Protein AF-A0A3D0WZ69-F1 (afdb_monomer)

pLDDT: mean 79.42, std 19.86, range [33.81, 97.75]

Sequence (292 aa):
HKLPATIRSRCQRFDFHRIAPQDIAGRLTYVAQQEQASLDPQAALLIARLSDGAMRDALSLLDQCLGRSKTVTEQVVTEAAGLVGREPLFALSGAIAAGNSARALELIDQLYRESKDMARLCEELSSHFRGMMLIKLMKDAREMLAVPEAEYARLKKQALSVPLSAVLHGMETLQGALEQMARGADRRTVFELAVLRLCSPKLDSSPAALLRRVEALEQGAPARPQQAAPRKAPAQPPSPAPEQREAPRREAEKAEEPEKAVSPAPPGNAEDKFTRLQKSAQKLAEWPEILQ

Solvent-accessible surface area (backbone atoms only — not comparable to full-atom values): 17716 Å² total; per-residue (Å²): 135,84,81,55,70,77,56,64,76,76,48,90,84,80,87,85,72,7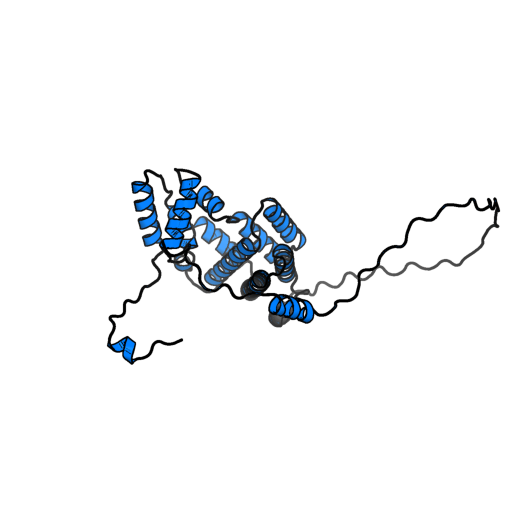3,48,53,42,67,60,43,18,52,50,50,45,53,51,31,51,76,72,76,29,48,60,38,73,66,23,30,41,49,42,19,57,75,26,72,34,39,65,67,54,29,50,55,51,48,52,54,24,51,76,74,34,58,64,33,37,54,64,46,45,33,62,59,71,56,52,84,59,67,67,59,47,55,52,41,54,48,23,35,74,69,41,34,46,66,61,33,49,52,53,49,53,52,42,48,74,70,68,44,50,48,60,58,48,42,52,53,45,33,50,52,33,51,51,28,49,41,53,74,75,37,97,75,39,60,86,82,64,69,59,59,68,73,55,46,52,52,48,48,57,52,34,72,76,48,59,69,71,56,36,54,50,48,33,54,45,37,52,54,34,48,54,44,37,75,72,70,45,62,43,60,63,43,46,55,52,42,51,41,32,63,20,33,57,85,76,32,85,47,72,68,36,51,52,51,55,50,53,44,53,74,71,62,55,78,78,74,78,73,88,74,75,85,77,83,78,85,88,80,87,89,87,81,88,82,82,88,79,92,81,79,92,76,82,90,78,92,77,81,89,77,80,85,82,81,77,84,78,79,95,74,65,75,66,62,59,55,56,52,54,60,72,71,55,78,83,83,83,78,74,84,84,78,79,124

Structure (mmCIF, N/CA/C/O backbone):
data_AF-A0A3D0WZ69-F1
#
_entry.id   AF-A0A3D0WZ69-F1
#
loop_
_atom_site.group_PDB
_atom_site.id
_atom_site.type_symbol
_atom_site.label_atom_id
_atom_site.label_alt_id
_atom_site.label_comp_id
_atom_site.label_asym_id
_atom_site.label_entity_id
_atom_site.label_seq_id
_atom_site.pdbx_PDB_ins_code
_atom_site.Cartn_x
_atom_site.Cartn_y
_atom_site.Cartn_z
_atom_site.occupancy
_atom_site.B_iso_or_equiv
_atom_site.auth_seq_id
_atom_site.auth_comp_id
_atom_site.auth_asym_id
_atom_site.auth_atom_id
_atom_site.pdbx_PDB_model_num
ATOM 1 N N . HIS A 1 1 ? 17.421 9.107 21.064 1.00 47.56 1 HIS A N 1
ATOM 2 C CA . HIS A 1 1 ? 18.237 9.264 22.290 1.00 47.56 1 HIS A CA 1
ATOM 3 C C . HIS A 1 1 ? 17.844 8.156 23.272 1.00 47.56 1 HIS A C 1
ATOM 5 O O . HIS A 1 1 ? 16.652 7.981 23.487 1.00 47.56 1 HIS A O 1
ATOM 11 N N . LYS A 1 2 ? 18.777 7.343 23.794 1.00 76.88 2 LYS A N 1
ATOM 12 C CA . LYS A 1 2 ? 18.450 6.260 24.752 1.00 76.88 2 LYS A CA 1
ATOM 13 C C . LYS A 1 2 ? 18.219 6.848 26.151 1.00 76.88 2 LYS A C 1
ATOM 15 O O . LYS A 1 2 ? 18.970 7.724 26.569 1.00 76.88 2 LYS A O 1
ATOM 20 N N . LEU A 1 3 ? 17.199 6.363 26.863 1.00 82.38 3 LEU A N 1
ATOM 21 C CA . LEU A 1 3 ? 16.911 6.783 28.240 1.00 82.38 3 LEU A CA 1
ATOM 22 C C . LEU A 1 3 ? 18.010 6.300 29.215 1.00 82.38 3 LEU A C 1
ATOM 24 O O . LEU A 1 3 ? 18.369 5.118 29.164 1.00 82.38 3 LEU A O 1
ATOM 28 N N . PRO A 1 4 ? 18.510 7.161 30.126 1.00 88.62 4 PRO A N 1
ATOM 29 C CA . PRO A 1 4 ? 19.492 6.789 31.144 1.00 88.62 4 PRO A CA 1
ATOM 30 C C . PRO A 1 4 ? 19.010 5.654 32.055 1.00 88.62 4 PRO A C 1
ATOM 32 O O . PRO A 1 4 ? 17.841 5.598 32.447 1.00 88.62 4 PRO A O 1
ATOM 35 N N . ALA A 1 5 ? 19.931 4.775 32.455 1.00 86.12 5 ALA A N 1
ATOM 36 C CA . ALA A 1 5 ? 19.636 3.648 33.345 1.00 86.12 5 ALA A CA 1
ATOM 37 C C . ALA A 1 5 ? 19.065 4.087 34.708 1.00 86.12 5 ALA A C 1
ATOM 39 O O . ALA A 1 5 ? 18.259 3.372 35.295 1.00 86.12 5 ALA A O 1
ATOM 40 N N . THR A 1 6 ? 19.425 5.286 35.171 1.00 91.75 6 THR A N 1
ATOM 41 C CA . THR A 1 6 ? 18.952 5.884 36.429 1.00 91.75 6 THR A CA 1
ATOM 42 C C . THR A 1 6 ? 17.468 6.244 36.420 1.00 91.75 6 THR A C 1
ATOM 44 O O . THR A 1 6 ? 16.832 6.211 37.469 1.00 91.75 6 THR A O 1
ATOM 47 N N . ILE A 1 7 ? 16.901 6.557 35.251 1.00 86.62 7 ILE A N 1
ATOM 48 C CA . ILE A 1 7 ? 15.457 6.778 35.087 1.00 86.62 7 ILE A CA 1
ATOM 49 C C . ILE A 1 7 ? 14.751 5.426 34.956 1.00 86.62 7 ILE A C 1
ATOM 51 O O . ILE A 1 7 ? 13.727 5.185 35.589 1.00 86.62 7 ILE A O 1
ATOM 55 N N . ARG A 1 8 ? 15.346 4.493 34.200 1.00 82.00 8 ARG A N 1
ATOM 56 C CA . ARG A 1 8 ? 14.794 3.142 34.008 1.00 82.00 8 ARG A CA 1
ATOM 57 C C . ARG A 1 8 ? 14.656 2.345 35.309 1.00 82.00 8 ARG A C 1
ATOM 59 O O . ARG A 1 8 ? 13.786 1.488 35.367 1.00 82.00 8 ARG A O 1
ATOM 66 N N . SER A 1 9 ? 15.487 2.602 36.321 1.00 90.75 9 SER A N 1
ATOM 67 C CA . SER A 1 9 ? 15.415 1.910 37.617 1.00 90.75 9 SER A CA 1
ATOM 68 C C . SER A 1 9 ? 14.407 2.511 38.600 1.00 90.75 9 SER A C 1
ATOM 70 O O . SER A 1 9 ? 14.075 1.862 39.586 1.00 90.75 9 SER A O 1
ATOM 72 N N . ARG A 1 10 ? 13.929 3.738 38.355 1.00 93.38 10 ARG A N 1
ATOM 73 C CA . ARG A 1 10 ? 13.023 4.471 39.258 1.00 93.38 10 ARG A CA 1
ATOM 74 C C . ARG A 1 10 ? 11.596 4.599 38.728 1.00 93.38 10 ARG A C 1
ATOM 76 O O . ARG A 1 10 ? 10.729 5.079 39.450 1.00 93.38 10 ARG A O 1
ATOM 83 N N . CYS A 1 11 ? 11.349 4.183 37.489 1.00 91.88 11 CYS A N 1
ATOM 84 C CA . CYS A 1 11 ? 10.039 4.255 36.852 1.00 91.88 11 CYS A CA 1
ATOM 85 C C . CYS A 1 11 ? 9.497 2.859 36.550 1.00 91.88 11 CYS A C 1
ATOM 87 O O . CYS A 1 11 ? 10.233 1.980 36.097 1.00 91.88 11 CYS A O 1
ATOM 89 N N . GLN A 1 12 ? 8.186 2.682 36.721 1.00 89.31 12 GLN A N 1
ATOM 90 C CA . GLN A 1 12 ? 7.501 1.503 36.210 1.00 89.31 12 GLN A CA 1
ATOM 91 C C . GLN A 1 12 ? 7.361 1.622 34.694 1.00 89.31 12 GLN A C 1
ATOM 93 O O . GLN A 1 12 ? 6.796 2.582 34.171 1.00 89.31 12 GLN A O 1
ATOM 98 N N . ARG A 1 13 ? 7.932 0.652 33.985 1.00 86.50 13 ARG A N 1
ATOM 99 C CA . ARG A 1 13 ? 7.906 0.605 32.529 1.00 86.50 13 ARG A CA 1
ATOM 100 C C . ARG A 1 13 ? 6.648 -0.119 32.067 1.00 86.50 13 ARG A C 1
ATOM 102 O O . ARG A 1 13 ? 6.425 -1.262 32.451 1.00 86.50 13 ARG A O 1
ATOM 109 N N . PHE A 1 14 ? 5.894 0.534 31.194 1.00 89.19 14 PHE A N 1
ATOM 110 C CA . PHE A 1 14 ? 4.818 -0.086 30.433 1.00 89.19 14 PHE A CA 1
ATOM 111 C C . PHE A 1 14 ? 5.247 -0.159 28.971 1.00 89.19 14 PHE A C 1
ATOM 113 O O . PHE A 1 14 ? 5.551 0.864 28.358 1.00 89.19 14 PHE A O 1
ATOM 120 N N . ASP A 1 15 ? 5.315 -1.377 28.439 1.00 87.62 15 ASP A N 1
ATOM 121 C CA . ASP A 1 15 ? 5.622 -1.628 27.035 1.00 87.62 15 ASP A CA 1
ATOM 122 C C . ASP A 1 15 ? 4.317 -1.861 26.275 1.00 87.62 15 ASP A C 1
ATOM 124 O O . ASP A 1 15 ? 3.650 -2.886 26.436 1.00 87.62 15 ASP A O 1
ATOM 128 N N . PHE A 1 16 ? 3.943 -0.885 25.453 1.00 87.50 16 PHE A N 1
ATOM 129 C CA . PHE A 1 16 ? 2.789 -0.997 24.572 1.00 87.50 16 PHE A CA 1
ATOM 130 C C . PHE A 1 16 ? 3.206 -1.671 23.267 1.00 87.50 16 PHE A C 1
ATOM 132 O O . PHE A 1 16 ? 4.179 -1.273 22.626 1.00 87.50 16 PHE A O 1
ATOM 139 N N . HIS A 1 17 ? 2.451 -2.694 22.881 1.00 89.31 17 HIS A N 1
ATOM 140 C CA . HIS A 1 17 ? 2.618 -3.401 21.617 1.00 89.31 17 HIS A CA 1
ATOM 141 C C . HIS A 1 17 ? 1.552 -2.930 20.626 1.00 89.31 17 HIS A C 1
ATOM 143 O O . HIS A 1 17 ? 0.533 -2.360 21.021 1.00 89.31 17 HIS A O 1
ATOM 149 N N . ARG A 1 18 ? 1.780 -3.176 19.331 1.00 90.31 18 ARG A N 1
ATOM 150 C CA . ARG A 1 18 ? 0.755 -2.937 18.309 1.00 90.31 18 ARG A CA 1
ATOM 151 C C . ARG A 1 18 ? -0.474 -3.793 18.611 1.00 90.31 18 ARG A C 1
ATOM 153 O O . ARG A 1 18 ? -0.340 -4.975 18.925 1.00 90.31 18 ARG A O 1
ATOM 160 N N . ILE A 1 19 ? -1.651 -3.188 18.506 1.00 93.06 19 ILE A N 1
ATOM 161 C CA . ILE A 1 19 ? -2.926 -3.878 18.710 1.00 93.06 19 ILE A CA 1
ATOM 162 C C . ILE A 1 19 ? -3.196 -4.756 17.484 1.00 93.06 19 ILE A C 1
ATOM 164 O O . ILE A 1 19 ? -2.994 -4.310 16.351 1.00 93.06 19 ILE A O 1
ATOM 168 N N . ALA A 1 20 ? -3.639 -5.997 17.690 1.00 91.06 20 ALA A N 1
ATOM 169 C CA . ALA A 1 20 ? -3.940 -6.883 16.574 1.00 91.06 20 ALA A CA 1
ATOM 170 C C . ALA A 1 20 ? -5.126 -6.331 15.754 1.00 91.06 20 ALA A C 1
ATOM 172 O O . ALA A 1 20 ? -6.075 -5.795 16.333 1.00 91.06 20 ALA A O 1
ATOM 173 N N . PRO A 1 21 ? -5.141 -6.490 14.416 1.00 90.50 21 PRO A N 1
ATOM 174 C CA . PRO A 1 21 ? -6.219 -5.955 13.583 1.00 90.50 21 PRO A CA 1
ATOM 175 C C . PRO A 1 21 ? -7.621 -6.432 13.986 1.00 90.50 21 PRO A C 1
ATOM 177 O O . PRO A 1 21 ? -8.581 -5.676 13.869 1.00 90.50 21 PRO A O 1
ATOM 180 N N . GLN A 1 22 ? -7.746 -7.666 14.486 1.00 91.38 22 GLN A N 1
ATOM 181 C CA . GLN A 1 22 ? -9.026 -8.210 14.953 1.00 91.38 22 GLN A CA 1
ATOM 182 C C . GLN A 1 22 ? -9.538 -7.487 16.207 1.00 91.38 22 GLN A C 1
ATOM 184 O O . GLN A 1 22 ? -10.722 -7.163 16.278 1.00 91.38 22 GLN A O 1
ATOM 189 N N . ASP A 1 23 ? -8.649 -7.159 17.147 1.00 94.94 23 ASP A N 1
ATOM 190 C CA . ASP A 1 23 ? -9.006 -6.421 18.363 1.00 94.94 23 ASP A CA 1
ATOM 191 C C . ASP A 1 23 ? -9.434 -4.987 18.030 1.00 94.94 23 ASP A C 1
ATOM 193 O O . ASP A 1 23 ? -10.408 -4.474 18.586 1.00 94.94 23 ASP A O 1
ATOM 197 N N . ILE A 1 24 ? -8.746 -4.348 17.074 1.00 96.50 24 ILE A N 1
ATOM 198 C CA . ILE A 1 24 ? -9.146 -3.030 16.568 1.00 96.50 24 ILE A CA 1
ATOM 199 C C . ILE A 1 24 ? -10.524 -3.117 15.918 1.00 96.50 24 ILE A C 1
ATOM 201 O O . ILE A 1 24 ? -11.408 -2.352 16.289 1.00 96.50 24 ILE A O 1
ATOM 205 N N . ALA A 1 25 ? -10.741 -4.065 15.004 1.00 95.94 25 ALA A N 1
ATOM 206 C CA . ALA A 1 25 ? -12.028 -4.236 14.333 1.00 95.94 25 ALA A CA 1
ATOM 207 C C . ALA A 1 25 ? -13.176 -4.476 15.332 1.00 95.94 25 ALA A C 1
ATOM 209 O O . ALA A 1 25 ? -14.244 -3.871 15.204 1.00 95.94 25 ALA A O 1
ATOM 210 N N . GLY A 1 26 ? -12.947 -5.289 16.369 1.00 96.69 26 GLY A N 1
ATOM 211 C CA . GLY A 1 26 ? -13.906 -5.495 17.455 1.00 96.69 26 GLY A CA 1
ATOM 212 C C . GLY A 1 26 ? -14.210 -4.204 18.219 1.00 96.69 26 GLY A C 1
ATOM 213 O O . GLY A 1 26 ? -15.376 -3.876 18.451 1.00 96.69 26 GLY A O 1
ATOM 214 N N . ARG A 1 27 ? -13.179 -3.416 18.546 1.00 97.75 27 ARG A N 1
ATOM 215 C CA . ARG A 1 27 ? -13.352 -2.125 19.224 1.00 97.75 27 ARG A CA 1
ATOM 216 C C . ARG A 1 27 ? -14.101 -1.107 18.365 1.00 97.75 27 ARG A C 1
ATOM 218 O O . ARG A 1 27 ? -14.973 -0.423 18.891 1.00 97.75 27 ARG A O 1
ATOM 225 N N . LEU A 1 28 ? -13.794 -1.023 17.073 1.00 97.75 28 LEU A N 1
ATOM 226 C CA . LEU A 1 28 ? -14.489 -0.147 16.127 1.00 97.75 28 LEU A CA 1
ATOM 227 C C . LEU A 1 28 ? -15.963 -0.527 15.995 1.00 97.75 28 LEU A C 1
ATOM 229 O O . LEU A 1 28 ? -16.821 0.347 16.012 1.00 97.75 28 LEU A O 1
ATOM 233 N N . THR A 1 29 ? -16.259 -1.827 15.931 1.00 97.06 29 THR A N 1
ATOM 234 C CA . THR A 1 29 ? -17.639 -2.331 15.874 1.00 97.06 29 THR A CA 1
ATOM 235 C C . THR A 1 29 ? -18.416 -1.938 17.129 1.00 97.06 29 THR A C 1
ATOM 237 O O . THR A 1 29 ? -19.540 -1.453 17.027 1.00 97.06 29 THR A O 1
ATOM 240 N N . TYR A 1 30 ? -17.802 -2.078 18.309 1.00 97.56 30 TYR A N 1
ATOM 241 C CA . TYR A 1 30 ? -18.396 -1.624 19.566 1.00 97.56 30 TYR A CA 1
ATOM 242 C C . TYR A 1 30 ? -18.683 -0.115 19.553 1.00 97.56 30 TYR A C 1
ATOM 244 O O . TYR A 1 30 ? -19.788 0.295 19.894 1.00 97.56 30 TYR A O 1
ATOM 252 N N . VAL A 1 31 ? -17.717 0.713 19.139 1.00 96.88 31 VAL A N 1
ATOM 253 C CA . VAL A 1 31 ? -17.892 2.176 19.085 1.00 96.88 31 VAL A CA 1
ATOM 254 C C . VAL A 1 31 ? -18.983 2.565 18.086 1.00 96.88 31 VAL A C 1
ATOM 256 O O . VAL A 1 31 ? -19.870 3.332 18.440 1.00 96.88 31 VAL A O 1
ATOM 259 N N . ALA A 1 32 ? -18.994 1.976 16.888 1.00 96.44 32 ALA A N 1
ATOM 260 C CA . ALA A 1 32 ? -20.033 2.226 15.891 1.00 96.44 32 ALA A CA 1
ATOM 261 C C . ALA A 1 32 ? -21.441 1.912 16.429 1.00 96.44 32 ALA A C 1
ATOM 263 O O . ALA A 1 32 ? -22.370 2.682 16.201 1.00 96.44 32 ALA A O 1
ATOM 264 N N . GLN A 1 33 ? -21.595 0.831 17.204 1.00 95.69 33 GLN A N 1
ATOM 265 C CA . GLN A 1 33 ? -22.866 0.504 17.859 1.00 95.69 33 GLN A CA 1
ATOM 266 C C . GLN A 1 33 ? -23.287 1.558 18.894 1.00 95.69 33 GLN A C 1
ATOM 268 O O . GLN A 1 33 ? -24.468 1.899 18.949 1.00 95.69 33 GLN A O 1
ATOM 273 N N . GLN A 1 34 ? -22.351 2.087 19.692 1.00 96.94 34 GLN A N 1
ATOM 274 C CA . GLN A 1 34 ? -22.646 3.163 20.653 1.00 96.94 34 GLN A CA 1
ATOM 275 C C . GLN A 1 34 ? -23.095 4.452 19.946 1.00 96.94 34 GLN A C 1
ATOM 277 O O . GLN A 1 34 ? -24.003 5.126 20.422 1.00 96.94 34 GLN A O 1
ATOM 282 N N . GLU A 1 35 ? -22.535 4.730 18.769 1.00 94.69 35 GLU A N 1
ATOM 283 C CA . GLU A 1 35 ? -22.893 5.873 17.915 1.00 94.69 35 GLU A CA 1
ATOM 284 C C . GLU A 1 35 ? -24.129 5.621 17.026 1.00 94.69 35 GLU A C 1
ATOM 286 O O . GLU A 1 35 ? -24.457 6.424 16.149 1.00 94.69 35 GLU A O 1
ATOM 291 N N . GLN A 1 36 ? -24.841 4.505 17.234 1.00 94.75 36 GLN A N 1
ATOM 292 C CA . GLN A 1 36 ? -26.020 4.112 16.449 1.00 94.75 36 GLN A CA 1
ATOM 293 C C . GLN A 1 36 ? -25.740 4.027 14.936 1.00 94.75 36 GLN A C 1
ATOM 295 O O . GLN A 1 36 ? -26.577 4.392 14.102 1.00 94.75 36 GLN A O 1
ATOM 300 N N . ALA A 1 37 ? -24.552 3.543 14.581 1.00 95.25 37 ALA A N 1
ATOM 301 C CA . ALA A 1 37 ? -24.106 3.316 13.217 1.00 95.25 37 ALA A CA 1
ATOM 302 C C . ALA A 1 37 ? -23.884 1.822 12.940 1.00 95.25 37 ALA A C 1
ATOM 304 O O . ALA A 1 37 ? -23.614 1.018 13.834 1.00 95.25 37 ALA A O 1
ATOM 305 N N . SER A 1 38 ? -23.991 1.443 11.669 1.00 95.38 38 SER A N 1
ATOM 306 C CA . SER A 1 38 ? -23.682 0.096 11.193 1.00 95.38 38 SER A CA 1
ATOM 307 C C . SER A 1 38 ? -22.288 0.090 10.572 1.00 95.38 38 SER A C 1
ATOM 309 O O . SER A 1 38 ? -21.998 0.914 9.707 1.00 95.38 38 SER A O 1
ATOM 311 N N . LEU A 1 39 ? -21.434 -0.837 11.004 1.00 97.44 39 LEU A N 1
ATOM 312 C CA . LEU A 1 39 ? -20.096 -1.042 10.456 1.00 97.44 39 LEU A CA 1
ATOM 313 C C . LEU A 1 39 ? -19.987 -2.474 9.931 1.00 97.44 39 LEU A C 1
ATOM 315 O O . LEU A 1 39 ? -20.147 -3.429 10.692 1.00 97.44 39 LEU A O 1
ATOM 319 N N . ASP A 1 40 ? -19.717 -2.613 8.635 1.00 95.38 40 ASP A N 1
ATOM 320 C CA . ASP A 1 40 ? -19.489 -3.915 8.014 1.00 95.38 40 ASP A CA 1
ATOM 321 C C . ASP A 1 40 ? -18.210 -4.572 8.589 1.00 95.38 40 ASP A C 1
ATOM 323 O O . ASP A 1 40 ? -17.191 -3.889 8.741 1.00 95.38 40 ASP A O 1
ATOM 327 N N . PRO A 1 41 ? -18.204 -5.887 8.892 1.00 92.00 41 PRO A N 1
ATOM 328 C CA . PRO A 1 41 ? -17.021 -6.573 9.417 1.00 92.00 41 PRO A CA 1
ATOM 329 C C . PRO A 1 41 ? -15.762 -6.436 8.546 1.00 92.00 41 PRO A C 1
ATOM 331 O O . PRO A 1 41 ? -14.656 -6.296 9.074 1.00 92.00 41 PRO A O 1
ATOM 334 N N . GLN A 1 42 ? -15.898 -6.457 7.217 1.00 89.69 42 GLN A N 1
ATOM 335 C CA . GLN A 1 42 ? -14.774 -6.252 6.301 1.00 89.69 42 GLN A CA 1
ATOM 336 C C . GLN A 1 42 ? -14.313 -4.793 6.296 1.00 89.69 42 GLN A C 1
ATOM 338 O O . GLN A 1 42 ? -13.109 -4.539 6.236 1.00 89.69 42 GLN A O 1
ATOM 343 N N . ALA A 1 43 ? -15.235 -3.838 6.446 1.00 93.19 43 ALA A N 1
ATOM 344 C CA . ALA A 1 43 ? -14.896 -2.425 6.604 1.00 93.19 43 ALA A CA 1
ATOM 345 C C . ALA A 1 43 ? -14.127 -2.170 7.911 1.00 93.19 43 ALA A C 1
ATOM 347 O O . ALA A 1 43 ? -13.110 -1.478 7.902 1.00 93.19 43 ALA A O 1
ATOM 348 N N . ALA A 1 44 ? -14.545 -2.791 9.019 1.00 95.06 44 ALA A N 1
ATOM 349 C CA . ALA A 1 44 ? -13.844 -2.716 10.301 1.00 95.06 44 ALA A CA 1
ATOM 350 C C . ALA A 1 44 ? -12.410 -3.258 10.200 1.00 95.06 44 ALA A C 1
ATOM 352 O O . ALA A 1 44 ? -11.465 -2.631 10.683 1.00 95.06 44 ALA A O 1
ATOM 353 N N . LEU A 1 45 ? -12.236 -4.404 9.533 1.00 91.56 45 LEU A N 1
ATOM 354 C CA . LEU A 1 45 ? -10.917 -4.984 9.278 1.00 91.56 45 LEU A CA 1
ATOM 355 C C . LEU A 1 45 ? -10.067 -4.111 8.352 1.00 91.56 45 LEU A C 1
ATOM 357 O O . LEU A 1 45 ? -8.856 -4.019 8.554 1.00 91.56 45 LEU A O 1
ATOM 361 N N . LEU A 1 46 ? -10.674 -3.466 7.355 1.00 90.25 46 LEU A N 1
ATOM 362 C CA . LEU A 1 46 ? -9.974 -2.539 6.473 1.00 90.25 46 LEU A CA 1
ATOM 363 C C . LEU A 1 46 ? -9.442 -1.334 7.258 1.00 90.25 46 LEU A C 1
ATOM 365 O O . LEU A 1 46 ? -8.245 -1.066 7.183 1.00 90.25 46 LEU A O 1
ATOM 369 N N . ILE A 1 47 ? -10.277 -0.677 8.072 1.00 94.19 47 ILE A N 1
ATOM 370 C CA . ILE A 1 47 ? -9.842 0.423 8.953 1.00 94.19 47 ILE A CA 1
ATOM 371 C C . ILE A 1 47 ? -8.699 -0.054 9.857 1.00 94.19 47 ILE A C 1
ATOM 373 O O . ILE A 1 47 ? -7.642 0.567 9.896 1.00 94.19 47 ILE A O 1
ATOM 377 N N . ALA A 1 48 ? -8.866 -1.201 10.521 1.00 93.00 48 ALA A N 1
ATOM 378 C CA . ALA A 1 48 ? -7.859 -1.749 11.423 1.00 93.00 48 ALA A CA 1
ATOM 379 C C . ALA A 1 48 ? -6.488 -1.965 10.760 1.00 93.00 48 ALA A C 1
ATOM 381 O O . ALA A 1 48 ? -5.455 -1.686 11.371 1.00 93.00 48 ALA A O 1
ATOM 382 N N . ARG A 1 49 ? -6.467 -2.446 9.510 1.00 87.38 49 ARG A N 1
ATOM 383 C CA . ARG A 1 49 ? -5.229 -2.631 8.736 1.00 87.38 49 ARG A CA 1
ATOM 384 C C . ARG A 1 49 ? -4.601 -1.302 8.339 1.00 87.38 49 ARG A C 1
ATOM 386 O O . ARG A 1 49 ? -3.385 -1.172 8.423 1.00 87.38 49 ARG A O 1
ATOM 393 N N . LEU A 1 50 ? -5.413 -0.325 7.933 1.00 88.50 50 LEU A N 1
ATOM 394 C CA . LEU A 1 50 ? -4.936 1.009 7.556 1.00 88.50 50 LEU A CA 1
ATOM 395 C C . LEU A 1 50 ? -4.309 1.760 8.735 1.00 88.50 50 LEU A C 1
ATOM 397 O O . LEU A 1 50 ? -3.427 2.586 8.526 1.00 88.50 50 LEU A O 1
ATOM 401 N N . SER A 1 51 ? -4.743 1.462 9.959 1.00 90.81 51 SER A N 1
ATOM 402 C CA . SER A 1 51 ? -4.251 2.102 11.181 1.00 90.81 51 SER A CA 1
ATOM 403 C C . SER A 1 51 ? -3.027 1.431 11.804 1.00 90.81 51 SER A C 1
ATOM 405 O O . SER A 1 51 ? -2.532 1.920 12.813 1.00 90.81 51 SER A O 1
ATOM 407 N N . ASP A 1 52 ? -2.547 0.308 11.255 1.00 87.75 52 ASP A N 1
ATOM 408 C CA . ASP A 1 52 ? -1.287 -0.349 11.644 1.00 87.75 52 ASP A CA 1
ATOM 409 C C . ASP A 1 52 ? -1.094 -0.501 13.176 1.00 87.75 52 ASP A C 1
ATOM 411 O O . ASP A 1 52 ? -0.027 -0.259 13.735 1.00 87.75 52 ASP A O 1
ATOM 415 N N . GLY A 1 53 ? -2.138 -0.873 13.924 1.00 90.00 53 GLY A N 1
ATOM 416 C CA . GLY A 1 53 ? -2.032 -1.043 15.383 1.00 90.00 53 GLY A CA 1
ATOM 417 C C . GLY A 1 53 ? -2.300 0.211 16.227 1.00 90.00 53 GLY A C 1
ATOM 418 O O . GLY A 1 53 ? -2.343 0.100 17.454 1.00 90.00 53 GLY A O 1
ATOM 419 N N . ALA A 1 54 ? -2.498 1.381 15.613 1.00 93.50 54 ALA A N 1
ATOM 420 C CA . ALA A 1 54 ? -2.808 2.636 16.293 1.00 93.50 54 ALA A CA 1
ATOM 421 C C . ALA A 1 54 ? -4.329 2.844 16.422 1.00 93.50 54 ALA A C 1
ATOM 423 O O . ALA A 1 54 ? -5.000 3.308 15.501 1.00 93.50 54 ALA A O 1
ATOM 424 N N . MET A 1 55 ? -4.890 2.549 17.602 1.00 96.00 55 MET A N 1
ATOM 425 C CA . MET A 1 55 ? -6.336 2.703 17.862 1.00 96.00 55 MET A CA 1
ATOM 426 C C . MET A 1 55 ? -6.849 4.126 17.604 1.00 96.00 55 MET A C 1
ATOM 428 O O . MET A 1 55 ? -7.981 4.310 17.169 1.00 96.00 55 MET A O 1
ATOM 432 N N . ARG A 1 56 ? -6.024 5.145 17.866 1.00 96.12 56 ARG A N 1
ATOM 433 C CA . ARG A 1 56 ? -6.398 6.545 17.636 1.00 96.12 56 ARG A CA 1
ATOM 434 C C . ARG A 1 56 ? -6.649 6.828 16.157 1.00 96.12 56 ARG A C 1
ATOM 436 O O . ARG A 1 56 ? -7.635 7.483 15.829 1.00 96.12 56 ARG A O 1
ATOM 443 N N . ASP A 1 57 ? -5.779 6.330 15.288 1.00 94.88 57 ASP A N 1
ATOM 444 C CA . ASP A 1 57 ? -5.904 6.526 13.844 1.00 94.88 57 ASP A CA 1
ATOM 445 C C . ASP A 1 57 ? -7.110 5.745 13.311 1.00 94.88 57 ASP A C 1
ATOM 447 O O . ASP A 1 57 ? -7.838 6.240 12.454 1.00 94.88 57 ASP A O 1
ATOM 451 N N . ALA A 1 58 ? -7.382 4.571 13.891 1.00 96.69 58 ALA A N 1
ATOM 452 C CA . ALA A 1 58 ? -8.554 3.760 13.567 1.00 96.69 58 ALA A CA 1
ATOM 453 C C . ALA A 1 58 ? -9.867 4.473 13.902 1.00 96.69 58 ALA A C 1
ATOM 455 O O . ALA A 1 58 ? -10.768 4.526 13.067 1.00 96.69 58 ALA A O 1
ATOM 456 N N . LEU A 1 59 ? -9.966 5.057 15.099 1.00 97.00 59 LEU A N 1
ATOM 457 C CA . LEU A 1 59 ? -11.132 5.844 15.504 1.00 97.00 59 LEU A CA 1
ATOM 458 C C . LEU A 1 59 ? -11.271 7.112 14.659 1.00 97.00 59 LEU A C 1
ATOM 460 O O . LEU A 1 59 ? -12.362 7.406 14.191 1.00 97.00 59 LEU A O 1
ATOM 464 N N . SER A 1 60 ? -10.161 7.796 14.371 1.00 96.94 60 SER A N 1
ATOM 465 C CA . SER A 1 60 ? -10.174 8.993 13.520 1.00 96.94 60 SER A CA 1
ATOM 466 C C . SER A 1 60 ? -10.693 8.679 12.111 1.00 96.94 60 SER A C 1
ATOM 468 O O . SER A 1 60 ? -11.468 9.449 11.546 1.00 96.94 60 SER A O 1
ATOM 470 N N . LEU A 1 61 ? -10.299 7.535 11.539 1.00 95.88 61 LEU A N 1
ATOM 471 C CA . LEU A 1 61 ? -10.799 7.090 10.239 1.00 95.88 61 LEU A CA 1
ATOM 472 C C . LEU A 1 61 ? -12.264 6.632 10.309 1.00 95.88 61 LEU A C 1
ATOM 474 O O . LEU A 1 61 ? -13.028 6.909 9.385 1.00 95.88 61 LEU A O 1
ATOM 478 N N . LEU A 1 62 ? -12.682 5.973 11.395 1.00 97.19 62 LEU A N 1
ATOM 479 C CA . LEU A 1 62 ? -14.091 5.638 11.617 1.00 97.19 62 LEU A CA 1
ATOM 480 C C . LEU A 1 62 ? -14.955 6.904 11.670 1.00 97.19 62 LEU A C 1
ATOM 482 O O . LEU A 1 62 ? -15.956 6.965 10.963 1.00 97.19 62 LEU A O 1
ATOM 486 N N . ASP A 1 63 ? -14.541 7.931 12.412 1.00 96.00 63 ASP A N 1
ATOM 487 C CA . ASP A 1 63 ? -15.256 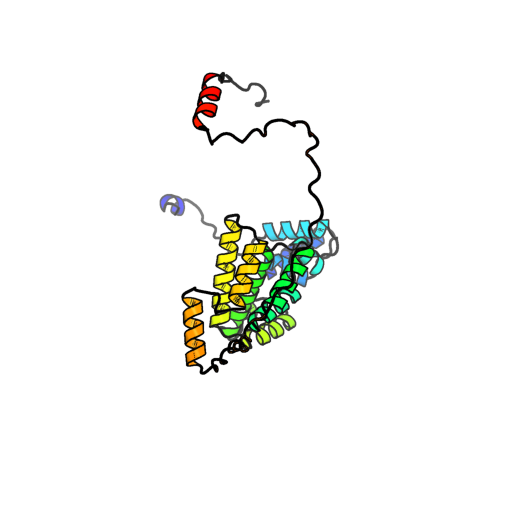9.210 12.501 1.00 96.00 63 ASP A CA 1
ATOM 488 C C . ASP A 1 63 ? -15.391 9.874 11.123 1.00 96.00 63 ASP A C 1
ATOM 490 O O . ASP A 1 63 ? -16.466 10.341 10.741 1.00 96.00 63 ASP A O 1
ATOM 494 N N . GLN A 1 64 ? -14.327 9.845 10.315 1.00 95.38 64 GLN A N 1
ATOM 495 C CA . GLN A 1 64 ? -14.375 10.316 8.927 1.00 95.38 64 GLN A CA 1
ATOM 496 C C . GLN A 1 64 ? -15.363 9.519 8.060 1.00 95.38 64 GLN A C 1
ATOM 498 O O . GLN A 1 64 ? -15.983 10.088 7.156 1.00 95.38 64 GLN A O 1
ATOM 503 N N . CYS A 1 65 ? -15.505 8.212 8.293 1.00 96.31 65 CYS A N 1
ATOM 504 C CA . CYS A 1 65 ? -16.488 7.382 7.597 1.00 96.31 65 CYS A CA 1
ATOM 505 C C . CYS A 1 65 ? -17.916 7.718 8.045 1.00 96.31 65 CYS A C 1
ATOM 507 O O . CYS A 1 65 ? -18.795 7.897 7.200 1.00 96.31 65 CYS A O 1
ATOM 509 N N . LEU A 1 66 ? -18.134 7.865 9.354 1.00 94.81 66 LEU A N 1
ATOM 510 C CA . LEU A 1 66 ? -19.429 8.211 9.944 1.00 94.81 66 LEU A CA 1
ATOM 511 C C . LEU A 1 66 ? -19.916 9.597 9.514 1.00 94.81 66 LEU A C 1
ATOM 513 O O . LEU A 1 66 ? -21.113 9.789 9.308 1.00 94.81 66 LEU A O 1
ATOM 517 N N . GLY A 1 67 ? -18.993 10.535 9.282 1.00 93.31 67 GLY A N 1
ATOM 518 C CA . GLY A 1 67 ? -19.303 11.836 8.688 1.00 93.31 67 GLY A CA 1
ATOM 519 C C . GLY A 1 67 ? -19.859 11.763 7.257 1.00 93.31 67 GLY A C 1
ATOM 520 O O . GLY A 1 67 ? -20.471 12.724 6.799 1.00 93.31 67 GLY A O 1
ATOM 521 N N . ARG A 1 68 ? -19.673 10.639 6.548 1.00 93.38 68 ARG A N 1
ATOM 522 C CA . ARG A 1 68 ? -20.204 10.410 5.190 1.00 93.38 68 ARG A CA 1
ATOM 523 C C . ARG A 1 68 ? -21.473 9.563 5.191 1.00 93.38 68 ARG A C 1
ATOM 525 O O . ARG A 1 68 ? -22.402 9.857 4.446 1.00 93.38 68 ARG A O 1
ATOM 532 N N . SER A 1 69 ? -21.507 8.497 5.988 1.00 93.00 69 SER A N 1
ATOM 533 C CA . SER A 1 69 ? -22.624 7.552 6.036 1.00 93.00 69 SER A CA 1
ATOM 534 C C . SER A 1 69 ? -22.721 6.887 7.405 1.00 93.00 69 SER A C 1
ATOM 536 O O . SER A 1 69 ? -21.716 6.461 7.969 1.00 93.00 69 SER A O 1
ATOM 538 N N . LYS A 1 70 ? -23.951 6.696 7.900 1.00 91.44 70 LYS A N 1
ATOM 539 C CA . LYS A 1 70 ? -24.220 5.873 9.093 1.00 91.44 70 LYS A CA 1
ATOM 540 C C . LYS A 1 70 ? -24.078 4.369 8.843 1.00 91.44 70 LYS A C 1
ATOM 542 O O . LYS A 1 70 ? -24.043 3.596 9.796 1.00 91.44 70 LYS A O 1
ATOM 547 N N . THR A 1 71 ? -24.005 3.950 7.583 1.00 94.94 71 THR A N 1
ATOM 548 C CA . THR A 1 71 ? -23.706 2.572 7.182 1.00 94.94 71 THR A CA 1
ATOM 549 C C . THR A 1 71 ? -22.330 2.558 6.530 1.00 94.94 71 THR A C 1
ATOM 551 O O . THR A 1 71 ? -22.177 2.947 5.370 1.00 94.94 71 THR A O 1
ATOM 554 N N . VAL A 1 72 ? -21.321 2.148 7.295 1.00 96.50 72 VAL A N 1
ATOM 555 C CA . VAL A 1 72 ? -19.916 2.131 6.887 1.00 96.50 72 VAL A CA 1
ATOM 556 C C . VAL A 1 72 ? -19.598 0.792 6.226 1.00 96.50 72 VAL A C 1
ATOM 558 O O . VAL A 1 72 ? -19.454 -0.234 6.892 1.00 96.50 72 VAL A O 1
ATOM 561 N N . THR A 1 73 ? -19.492 0.815 4.900 1.00 95.00 73 THR A N 1
ATOM 562 C CA . THR A 1 73 ? -19.080 -0.320 4.060 1.00 95.00 73 THR A CA 1
ATOM 563 C C . THR A 1 73 ? -17.602 -0.199 3.667 1.00 95.00 73 THR A C 1
ATOM 565 O O . THR A 1 73 ? -16.989 0.853 3.858 1.00 95.00 73 THR A O 1
ATOM 568 N N . GLU A 1 74 ? -17.008 -1.244 3.072 1.00 90.62 74 GLU A N 1
ATOM 569 C CA . GLU A 1 74 ? -15.627 -1.178 2.548 1.00 90.62 74 GLU A CA 1
ATOM 570 C C . GLU A 1 74 ? -15.442 -0.022 1.555 1.00 90.62 74 GLU A C 1
ATOM 572 O O . GLU A 1 74 ? -14.388 0.617 1.528 1.00 90.62 74 GLU A O 1
ATOM 577 N N . GLN A 1 75 ? -16.474 0.274 0.763 1.00 89.75 75 GLN A N 1
ATOM 578 C CA . GLN A 1 75 ? -16.448 1.373 -0.192 1.00 89.75 75 GLN A CA 1
ATOM 579 C C . GLN A 1 75 ? -16.377 2.729 0.517 1.00 89.75 75 GLN A C 1
ATOM 581 O O . GLN A 1 75 ? -15.521 3.539 0.172 1.00 89.75 75 GLN A O 1
ATOM 586 N N . VAL A 1 76 ? -17.189 2.944 1.559 1.00 93.12 76 VAL A N 1
ATOM 587 C CA . VAL A 1 76 ? -17.143 4.179 2.363 1.00 93.12 76 VAL A CA 1
ATOM 588 C C . VAL A 1 76 ? -15.759 4.370 2.977 1.00 93.12 76 VAL A C 1
ATOM 590 O O . VAL A 1 76 ? -15.225 5.474 2.942 1.00 93.12 76 VAL A O 1
ATOM 593 N N . VAL A 1 77 ? -15.144 3.299 3.489 1.00 92.69 77 VAL A N 1
ATOM 594 C CA . VAL A 1 77 ? -13.780 3.355 4.039 1.00 92.69 77 VAL A CA 1
ATOM 595 C C . VAL A 1 77 ? -12.751 3.677 2.956 1.00 92.69 77 VAL A C 1
ATOM 597 O O . VAL A 1 77 ? -11.869 4.501 3.178 1.00 92.69 77 VAL A O 1
ATOM 600 N N . THR A 1 78 ? -12.870 3.063 1.778 1.00 88.69 78 THR A N 1
ATOM 601 C CA . THR A 1 78 ? -11.977 3.298 0.630 1.00 88.69 78 THR A CA 1
ATOM 602 C C . THR A 1 78 ? -12.042 4.756 0.181 1.00 88.69 78 THR A C 1
ATOM 604 O O . THR A 1 78 ? -11.008 5.391 -0.010 1.00 88.69 78 THR A O 1
ATOM 607 N N . GLU A 1 79 ? -13.247 5.311 0.069 1.00 87.94 79 GLU A N 1
ATOM 608 C CA . GLU A 1 79 ? -13.471 6.715 -0.273 1.00 87.94 79 GLU A CA 1
ATOM 609 C C . GLU A 1 79 ? -12.977 7.650 0.838 1.00 87.94 79 GLU A C 1
ATOM 611 O O . GLU A 1 79 ? -12.321 8.653 0.558 1.00 87.94 79 GLU A O 1
ATOM 616 N N . ALA A 1 80 ? -13.232 7.306 2.105 1.00 89.50 80 ALA A N 1
ATOM 617 C CA . ALA A 1 80 ? -12.821 8.109 3.250 1.00 89.50 80 ALA A CA 1
ATOM 618 C C . ALA A 1 80 ? -11.304 8.188 3.418 1.00 89.50 80 ALA A C 1
ATOM 620 O O . ALA A 1 80 ? -10.776 9.274 3.650 1.00 89.50 80 ALA A O 1
ATOM 621 N N . ALA A 1 81 ? -10.620 7.058 3.249 1.00 86.62 81 ALA A N 1
ATOM 622 C CA . ALA A 1 81 ? -9.168 6.948 3.317 1.00 86.62 81 ALA A CA 1
ATOM 623 C C . ALA A 1 81 ? -8.463 7.362 2.010 1.00 86.62 81 ALA A C 1
ATOM 625 O O . ALA A 1 81 ? -7.235 7.297 1.943 1.00 86.62 81 ALA A O 1
ATOM 626 N N . GLY A 1 82 ? -9.213 7.755 0.971 1.00 83.19 82 GLY A N 1
ATOM 627 C CA . GLY A 1 82 ? -8.655 8.158 -0.322 1.00 83.19 82 GLY A CA 1
ATOM 628 C C . GLY A 1 82 ? -7.911 7.034 -1.049 1.00 83.19 82 GLY A C 1
ATOM 629 O O . GLY A 1 82 ? -6.985 7.304 -1.810 1.00 83.19 82 GLY A O 1
ATOM 630 N N . LEU A 1 83 ? -8.288 5.778 -0.802 1.00 84.12 83 LEU A N 1
ATOM 631 C CA . LEU A 1 83 ? -7.641 4.618 -1.405 1.00 84.12 83 LEU A CA 1
ATOM 632 C C . LEU A 1 83 ? -7.965 4.516 -2.892 1.00 84.12 83 LEU A C 1
ATOM 634 O O . LEU A 1 83 ? -9.051 4.880 -3.359 1.00 84.12 83 LEU A O 1
ATOM 638 N N . VAL A 1 84 ? -7.021 3.962 -3.640 1.00 80.75 84 VAL A N 1
ATOM 639 C CA . VAL A 1 84 ? -7.197 3.667 -5.062 1.00 80.75 84 VAL A CA 1
ATOM 640 C C . VAL A 1 84 ? -8.113 2.458 -5.261 1.00 80.75 84 VAL A C 1
ATOM 642 O O . VAL A 1 84 ? -8.892 2.418 -6.213 1.00 80.75 84 VAL A O 1
ATOM 645 N N . GLY A 1 85 ? -8.067 1.503 -4.332 1.00 79.12 85 GLY A N 1
ATOM 646 C CA . GLY A 1 85 ? -8.792 0.241 -4.430 1.00 79.12 85 GLY A CA 1
ATOM 647 C C . GLY A 1 85 ? -7.972 -0.848 -5.129 1.00 79.12 85 GLY A C 1
ATOM 648 O O . GLY A 1 85 ? -6.893 -0.614 -5.665 1.00 79.12 85 GLY A O 1
ATOM 649 N N . ARG A 1 86 ? -8.481 -2.083 -5.105 1.00 83.56 86 ARG A N 1
ATOM 650 C CA . ARG A 1 86 ? -7.690 -3.278 -5.451 1.00 83.56 86 ARG A CA 1
ATOM 651 C C . ARG A 1 86 ? -7.517 -3.478 -6.955 1.00 83.56 86 ARG A C 1
ATOM 653 O O . ARG A 1 86 ? -6.431 -3.826 -7.409 1.00 83.56 86 ARG A O 1
ATOM 660 N N . GLU A 1 87 ? -8.571 -3.259 -7.739 1.00 89.00 87 GLU A N 1
ATOM 661 C CA . GLU A 1 87 ? -8.548 -3.547 -9.180 1.00 89.00 87 GLU A CA 1
ATOM 662 C C . GLU A 1 87 ? -7.489 -2.732 -9.942 1.00 89.00 87 GLU A C 1
ATOM 664 O O . GLU A 1 87 ? -6.734 -3.332 -10.714 1.00 89.00 87 GLU A O 1
ATOM 669 N N . PRO A 1 88 ? -7.333 -1.414 -9.697 1.00 91.56 88 PRO A N 1
ATOM 670 C CA . PRO A 1 88 ? -6.281 -0.647 -10.352 1.00 91.56 88 PRO A CA 1
ATOM 671 C C . PRO A 1 88 ? -4.874 -1.114 -9.962 1.00 91.56 88 PRO A C 1
ATOM 673 O O . PRO A 1 88 ? -3.990 -1.117 -10.815 1.00 91.56 88 PRO A O 1
ATOM 676 N N . LEU A 1 89 ? -4.658 -1.581 -8.724 1.00 93.69 89 LEU A N 1
ATOM 677 C CA . LEU A 1 89 ? -3.364 -2.128 -8.295 1.00 93.69 89 LEU A CA 1
ATOM 678 C C . LEU A 1 89 ? -3.021 -3.416 -9.047 1.00 93.69 89 LEU A C 1
ATOM 680 O O . LEU A 1 89 ? -1.901 -3.553 -9.544 1.00 93.69 89 LEU A O 1
ATOM 684 N N . PHE A 1 90 ? -3.981 -4.336 -9.199 1.00 94.81 90 PHE A N 1
ATOM 685 C CA . PHE A 1 90 ? -3.813 -5.544 -10.015 1.00 94.81 90 PHE A CA 1
ATOM 686 C C . PHE A 1 90 ? -3.549 -5.205 -11.488 1.00 94.81 90 PHE A C 1
ATOM 688 O O . PHE A 1 90 ? -2.649 -5.784 -12.101 1.00 94.81 90 PHE A O 1
ATOM 695 N N . ALA A 1 91 ? -4.294 -4.253 -12.054 1.00 95.50 91 ALA A N 1
ATOM 696 C CA . ALA A 1 91 ? -4.123 -3.827 -13.440 1.00 95.50 91 ALA A CA 1
ATOM 697 C C . ALA A 1 91 ? -2.751 -3.176 -13.678 1.00 95.50 91 ALA A C 1
ATOM 699 O O . ALA A 1 91 ? -2.061 -3.522 -14.639 1.00 95.50 91 ALA A O 1
ATOM 700 N N . LEU A 1 92 ? -2.326 -2.280 -12.783 1.00 96.25 92 LEU A N 1
ATOM 701 C CA . LEU A 1 92 ? -1.064 -1.554 -12.889 1.00 96.25 92 LEU A CA 1
ATOM 702 C C . LEU A 1 92 ? 0.135 -2.490 -12.714 1.00 96.25 92 LEU A C 1
ATOM 704 O O . LEU A 1 92 ? 1.036 -2.506 -13.550 1.00 96.25 92 LEU A O 1
ATOM 708 N N . SER A 1 93 ? 0.120 -3.339 -11.685 1.00 95.44 93 SER A N 1
ATOM 709 C CA . SER A 1 93 ? 1.161 -4.357 -11.488 1.00 95.44 93 SER A CA 1
ATOM 710 C C . SER A 1 93 ? 1.199 -5.384 -12.629 1.00 95.44 93 SER A C 1
ATOM 712 O O . SER A 1 93 ? 2.276 -5.846 -13.000 1.00 95.44 93 SER A O 1
ATOM 714 N N . GLY A 1 94 ? 0.052 -5.710 -13.237 1.00 95.00 94 GLY A N 1
ATOM 715 C CA . GLY A 1 94 ? -0.026 -6.548 -14.434 1.00 95.00 94 GLY A CA 1
ATOM 716 C C . GLY A 1 94 ? 0.603 -5.885 -15.663 1.00 95.00 94 GLY A C 1
ATOM 717 O O . GLY A 1 94 ? 1.385 -6.521 -16.368 1.00 95.00 94 GLY A O 1
ATOM 718 N N . ALA A 1 95 ? 0.323 -4.598 -15.893 1.00 95.56 95 ALA A N 1
ATOM 719 C CA . ALA A 1 95 ? 0.939 -3.822 -16.969 1.00 95.56 95 ALA A CA 1
ATOM 720 C C . ALA A 1 95 ? 2.463 -3.712 -16.793 1.00 95.56 95 ALA A C 1
ATOM 722 O O . ALA A 1 95 ? 3.203 -3.911 -17.757 1.00 95.56 95 ALA A O 1
ATOM 723 N N . ILE A 1 96 ? 2.926 -3.492 -15.556 1.00 94.88 96 ILE A N 1
ATOM 724 C CA . ILE A 1 96 ? 4.351 -3.479 -15.198 1.00 94.88 96 ILE A CA 1
ATOM 725 C C . ILE A 1 96 ? 5.001 -4.835 -15.486 1.00 94.88 96 ILE A C 1
ATOM 727 O O . ILE A 1 96 ? 6.031 -4.893 -16.155 1.00 94.88 96 ILE A O 1
ATOM 731 N N . ALA A 1 97 ? 4.386 -5.935 -15.042 1.00 92.19 97 ALA A N 1
ATOM 732 C CA . ALA A 1 97 ? 4.900 -7.284 -15.276 1.00 92.19 97 ALA A CA 1
ATOM 733 C C . ALA A 1 97 ? 4.985 -7.637 -16.772 1.00 92.19 97 ALA A C 1
ATOM 735 O O . ALA A 1 97 ? 5.906 -8.337 -17.189 1.00 92.19 97 ALA A O 1
ATOM 736 N N . ALA A 1 98 ? 4.053 -7.128 -17.580 1.00 92.00 98 ALA A N 1
ATOM 737 C CA . ALA A 1 98 ? 4.050 -7.289 -19.032 1.00 92.00 98 ALA A CA 1
ATOM 738 C C . ALA A 1 98 ? 5.015 -6.336 -19.768 1.00 92.00 98 ALA A C 1
ATOM 740 O O . ALA A 1 98 ? 5.156 -6.440 -20.986 1.00 92.00 98 ALA A O 1
ATOM 741 N N . GLY A 1 99 ? 5.650 -5.388 -19.068 1.00 91.56 99 GLY A N 1
ATOM 742 C CA . GLY A 1 99 ? 6.484 -4.347 -19.674 1.00 91.56 99 GLY A CA 1
ATOM 743 C C . GLY A 1 99 ? 5.700 -3.358 -20.546 1.00 91.56 99 GLY A C 1
ATOM 744 O O . GLY A 1 99 ? 6.272 -2.721 -21.431 1.00 91.56 99 GLY A O 1
ATOM 745 N N . ASN A 1 100 ? 4.385 -3.234 -20.337 1.00 94.25 100 ASN A N 1
ATOM 746 C CA . ASN A 1 100 ? 3.523 -2.362 -21.129 1.00 94.25 100 ASN A CA 1
ATOM 747 C C . ASN A 1 100 ? 3.442 -0.960 -20.506 1.00 94.25 100 ASN A C 1
ATOM 749 O O . ASN A 1 100 ? 2.470 -0.610 -19.834 1.00 94.25 100 ASN A O 1
ATOM 753 N N . SER A 1 101 ? 4.472 -0.152 -20.768 1.00 94.31 101 SER A N 1
ATOM 754 C CA . SER A 1 101 ? 4.579 1.231 -20.291 1.00 94.31 101 SER A CA 1
ATOM 755 C C . SER A 1 101 ? 3.389 2.107 -20.691 1.00 94.31 101 SER A C 1
ATOM 757 O O . SER A 1 101 ? 2.920 2.899 -19.882 1.00 94.31 101 SER A O 1
ATOM 759 N N . ALA A 1 102 ? 2.885 1.959 -21.922 1.00 94.88 102 ALA A N 1
ATOM 760 C CA . ALA A 1 102 ? 1.765 2.759 -22.418 1.00 94.88 102 ALA A CA 1
ATOM 761 C C . ALA A 1 102 ? 0.501 2.496 -21.594 1.00 94.88 102 ALA A C 1
ATOM 763 O O . ALA A 1 102 ? -0.096 3.426 -21.057 1.00 94.88 102 ALA A O 1
ATOM 764 N N . ARG A 1 103 ? 0.160 1.215 -21.394 1.00 96.19 103 ARG A N 1
ATOM 765 C CA . ARG A 1 103 ? -0.997 0.838 -20.579 1.00 96.19 103 ARG A CA 1
ATOM 766 C C . ARG A 1 103 ? -0.850 1.279 -19.124 1.00 96.19 103 ARG A C 1
ATOM 768 O O . ARG A 1 103 ? -1.832 1.677 -18.507 1.00 96.19 103 ARG A O 1
ATOM 775 N N . ALA A 1 104 ? 0.357 1.197 -18.570 1.00 96.50 104 ALA A N 1
ATOM 776 C CA . ALA A 1 104 ? 0.613 1.641 -17.207 1.00 96.50 104 ALA A CA 1
ATOM 777 C C . ALA A 1 104 ? 0.390 3.158 -17.055 1.00 96.50 104 ALA A C 1
ATOM 779 O O . ALA A 1 104 ? -0.288 3.575 -16.121 1.00 96.50 104 ALA A O 1
ATOM 780 N N . LEU A 1 105 ? 0.880 3.970 -17.998 1.00 96.69 105 LEU A N 1
ATOM 781 C CA . LEU A 1 105 ? 0.664 5.420 -17.998 1.00 96.69 105 LEU A CA 1
ATOM 782 C C . LEU A 1 105 ? -0.808 5.804 -18.210 1.00 96.69 105 LEU A C 1
ATOM 784 O O . LEU A 1 105 ? -1.285 6.723 -17.553 1.00 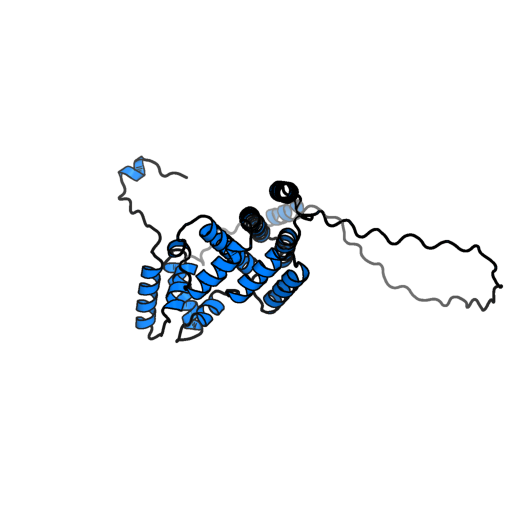96.69 105 LEU A O 1
ATOM 788 N N . GLU A 1 106 ? -1.550 5.088 -19.060 1.00 97.19 106 GLU A N 1
ATOM 789 C CA . GLU A 1 106 ? -3.002 5.289 -19.209 1.00 97.19 106 GLU A CA 1
ATOM 790 C C . GLU A 1 106 ? -3.754 5.067 -17.891 1.00 97.19 106 GLU A C 1
ATOM 792 O O . GLU A 1 106 ? -4.623 5.858 -17.531 1.00 97.19 106 GLU A O 1
ATOM 797 N N . LEU A 1 107 ? -3.415 3.997 -17.159 1.00 96.31 107 LEU A N 1
ATOM 798 C CA . LEU A 1 107 ? -4.015 3.706 -15.855 1.00 96.31 107 LEU A CA 1
ATOM 799 C C . LEU A 1 107 ? -3.686 4.801 -14.835 1.00 96.31 107 LEU A C 1
ATOM 801 O O . LEU A 1 107 ? -4.556 5.203 -14.069 1.00 96.31 107 LEU A O 1
ATOM 805 N N . ILE A 1 108 ? -2.450 5.305 -14.841 1.00 96.44 108 ILE A N 1
ATOM 806 C CA . ILE A 1 108 ? -2.040 6.413 -13.970 1.00 96.44 108 ILE A CA 1
ATOM 807 C C . ILE A 1 108 ? -2.827 7.682 -14.302 1.00 96.44 108 ILE A C 1
ATOM 809 O O . ILE A 1 108 ? -3.346 8.319 -13.389 1.00 96.44 108 ILE A O 1
ATOM 813 N N . ASP A 1 109 ? -2.964 8.034 -15.584 1.00 96.50 109 ASP A N 1
ATOM 814 C CA . ASP A 1 109 ? -3.718 9.221 -16.000 1.00 96.50 109 ASP A CA 1
ATOM 815 C C . ASP A 1 109 ? -5.200 9.111 -15.621 1.00 96.50 109 ASP A C 1
ATOM 817 O O . ASP A 1 109 ? -5.779 10.078 -15.127 1.00 96.50 109 ASP A O 1
ATOM 821 N N . GLN A 1 110 ? -5.804 7.926 -15.765 1.00 95.12 110 GLN A N 1
ATOM 822 C CA . GLN A 1 110 ? -7.171 7.678 -15.308 1.00 95.12 110 GLN A CA 1
ATOM 823 C C . GLN A 1 110 ? -7.310 7.931 -13.799 1.00 95.12 110 GLN A C 1
ATOM 825 O O . GLN A 1 110 ? -8.160 8.716 -13.382 1.00 95.12 110 GLN A O 1
ATOM 830 N N . LEU A 1 111 ? -6.449 7.318 -12.983 1.00 93.81 111 LEU A N 1
ATOM 831 C CA . LEU A 1 111 ? -6.483 7.478 -11.526 1.00 93.81 111 LEU A CA 1
ATOM 832 C C . LEU A 1 111 ? -6.213 8.925 -11.097 1.00 93.81 111 LEU A C 1
ATOM 834 O O . LEU A 1 111 ? -6.822 9.425 -10.153 1.00 93.81 111 LEU A O 1
ATOM 838 N N . TYR A 1 112 ? -5.331 9.620 -11.812 1.00 93.25 112 TYR A N 1
ATOM 839 C CA . TYR A 1 112 ? -5.055 11.029 -11.573 1.00 93.25 112 TYR A CA 1
ATOM 840 C C . TYR A 1 112 ? -6.284 11.905 -11.862 1.00 93.25 112 TYR A C 1
ATOM 842 O O . TYR A 1 112 ? -6.614 12.781 -11.064 1.00 93.25 112 TYR A O 1
ATOM 850 N N . ARG A 1 113 ? -7.015 11.646 -12.957 1.00 92.94 113 ARG A N 1
ATOM 851 C CA . ARG A 1 113 ? -8.283 12.337 -13.268 1.00 92.94 113 ARG A CA 1
ATOM 852 C C . ARG A 1 113 ? -9.370 12.061 -12.230 1.00 92.94 113 ARG A C 1
ATOM 854 O O . ARG A 1 113 ? -10.175 12.942 -11.945 1.00 92.94 113 ARG A O 1
ATOM 861 N N . GLU A 1 114 ? -9.354 10.883 -11.615 1.00 90.31 114 GLU A N 1
ATOM 862 C CA . GLU A 1 114 ? -10.206 10.522 -10.472 1.00 90.31 114 GLU A CA 1
ATOM 863 C C . GLU A 1 114 ? -9.739 11.160 -9.144 1.00 90.31 114 GLU A C 1
ATOM 865 O O . GLU A 1 114 ? -10.245 10.818 -8.076 1.00 90.31 114 GLU A O 1
ATOM 870 N N . SER A 1 115 ? -8.789 12.106 -9.191 1.00 88.44 115 SER A N 1
ATOM 871 C CA . SER A 1 115 ? -8.242 12.833 -8.034 1.00 88.44 115 SER A CA 1
ATOM 872 C C . SER A 1 115 ? -7.591 11.931 -6.981 1.00 88.44 115 SER A C 1
ATOM 874 O O . SER A 1 115 ? -7.539 12.281 -5.800 1.00 88.44 115 SER A O 1
ATOM 876 N N . LYS A 1 116 ? -7.081 10.763 -7.389 1.00 90.00 116 LYS A N 1
ATOM 877 C CA . LYS A 1 116 ? -6.321 9.882 -6.498 1.00 90.00 116 LYS A CA 1
ATOM 878 C C . LYS A 1 116 ? -4.944 10.475 -6.213 1.00 90.00 116 LYS A C 1
ATOM 880 O O . LYS A 1 116 ? -4.282 11.008 -7.103 1.00 90.00 116 LYS A O 1
ATOM 885 N N . ASP A 1 117 ? -4.489 10.347 -4.970 1.00 90.88 117 ASP A N 1
ATOM 886 C CA . ASP A 1 117 ? -3.158 10.806 -4.576 1.00 90.88 117 ASP A CA 1
ATOM 887 C C . ASP A 1 117 ? -2.072 9.842 -5.092 1.00 90.88 117 ASP A C 1
ATOM 889 O O . ASP A 1 117 ? -2.123 8.632 -4.867 1.00 90.88 117 ASP A O 1
ATOM 893 N N . MET A 1 118 ? -1.073 10.385 -5.795 1.00 93.69 118 MET A N 1
ATOM 894 C CA . MET A 1 118 ? -0.005 9.595 -6.423 1.00 93.69 118 MET A CA 1
ATOM 895 C C . MET A 1 118 ? 0.986 8.997 -5.415 1.00 93.69 118 MET A C 1
ATOM 897 O O . MET A 1 118 ? 1.518 7.915 -5.657 1.00 93.69 118 MET A O 1
ATOM 901 N N . ALA A 1 119 ? 1.227 9.661 -4.281 1.00 92.75 119 ALA A N 1
ATOM 902 C CA . ALA A 1 119 ? 2.051 9.093 -3.217 1.00 92.75 119 ALA A CA 1
ATOM 903 C C . ALA A 1 119 ? 1.312 7.928 -2.554 1.00 92.75 119 ALA A C 1
ATOM 905 O O . ALA A 1 119 ? 1.894 6.861 -2.370 1.00 92.75 119 ALA A O 1
ATOM 906 N N . ARG A 1 120 ? 0.006 8.081 -2.314 1.00 91.00 120 ARG A N 1
ATOM 907 C CA . ARG A 1 120 ? -0.835 7.001 -1.792 1.00 91.00 120 ARG A CA 1
ATOM 908 C C . ARG A 1 120 ? -0.893 5.805 -2.737 1.00 91.00 120 ARG A C 1
ATOM 910 O O . ARG A 1 120 ? -0.696 4.675 -2.301 1.00 91.00 120 ARG A O 1
ATOM 917 N N . LEU A 1 121 ? -1.081 6.044 -4.034 1.00 94.25 121 LEU A N 1
ATOM 918 C CA . LEU A 1 121 ? -1.019 4.997 -5.056 1.00 94.25 121 LEU A CA 1
ATOM 919 C C . LEU A 1 121 ? 0.340 4.276 -5.049 1.00 94.25 121 LEU A C 1
ATOM 921 O O . LEU A 1 121 ? 0.394 3.054 -5.174 1.00 94.25 121 LEU A O 1
ATOM 925 N N . CYS A 1 122 ? 1.436 5.016 -4.871 1.00 95.50 122 CYS A N 1
ATOM 926 C CA . CYS A 1 122 ? 2.777 4.448 -4.778 1.00 95.50 122 CYS A CA 1
ATOM 927 C C . CYS A 1 122 ? 2.961 3.579 -3.516 1.00 95.50 122 CYS A C 1
ATOM 929 O O . CYS A 1 122 ? 3.506 2.477 -3.611 1.00 95.50 122 CYS A O 1
ATOM 931 N N . GLU A 1 123 ? 2.456 4.016 -2.357 1.00 92.62 123 GLU A N 1
ATOM 932 C CA . GLU A 1 123 ? 2.424 3.223 -1.116 1.00 92.62 123 GLU A CA 1
ATOM 933 C C . GLU A 1 123 ? 1.616 1.932 -1.287 1.00 92.62 123 GLU A C 1
ATOM 935 O O . GLU A 1 123 ? 2.093 0.845 -0.949 1.00 92.62 123 GLU A O 1
ATOM 940 N N . GLU A 1 124 ? 0.406 2.035 -1.844 1.00 92.75 124 GLU A N 1
ATOM 941 C CA . GLU A 1 124 ? -0.474 0.890 -2.077 1.00 92.75 124 GLU A CA 1
ATOM 942 C C . GLU A 1 124 ? 0.155 -0.108 -3.059 1.00 92.75 124 GLU A C 1
ATOM 944 O O . GLU A 1 124 ? 0.155 -1.316 -2.806 1.00 92.75 124 GLU A O 1
ATOM 949 N N . LEU A 1 125 ? 0.778 0.379 -4.137 1.00 95.62 125 LEU A N 1
ATOM 950 C CA . LEU A 1 125 ? 1.499 -0.470 -5.080 1.00 95.62 125 LEU A CA 1
ATOM 951 C C . LEU A 1 125 ? 2.714 -1.134 -4.415 1.00 95.62 125 LEU A C 1
ATOM 953 O O . LEU A 1 125 ? 2.923 -2.331 -4.591 1.00 95.62 125 LEU A O 1
ATOM 957 N N . SER A 1 126 ? 3.485 -0.410 -3.600 1.00 94.81 126 SER A N 1
ATOM 958 C CA . SER A 1 126 ? 4.611 -0.982 -2.847 1.00 94.81 126 SER A CA 1
ATOM 959 C C . SER A 1 126 ? 4.151 -2.097 -1.896 1.00 94.81 126 SER A C 1
ATOM 961 O O . SER A 1 126 ? 4.746 -3.179 -1.854 1.00 94.81 126 SER A O 1
ATOM 963 N N . SER A 1 127 ? 3.023 -1.894 -1.207 1.00 91.81 127 SER A N 1
ATOM 964 C CA . SER A 1 127 ? 2.385 -2.917 -0.369 1.00 91.81 127 SER A CA 1
ATOM 965 C C . SER A 1 127 ? 1.929 -4.139 -1.180 1.00 91.81 127 SER A C 1
ATOM 967 O O . SER A 1 127 ? 2.143 -5.280 -0.758 1.00 91.81 127 SER A O 1
ATOM 969 N N . HIS A 1 128 ? 1.393 -3.931 -2.388 1.00 94.25 128 HIS A N 1
ATOM 970 C CA . HIS A 1 128 ? 1.043 -5.010 -3.323 1.00 94.25 128 HIS A CA 1
ATOM 971 C C . HIS A 1 128 ? 2.267 -5.854 -3.708 1.00 94.25 128 HIS A C 1
ATOM 973 O O . HIS A 1 128 ? 2.227 -7.086 -3.651 1.00 94.25 128 HIS A O 1
ATOM 979 N N . PHE A 1 129 ? 3.399 -5.210 -4.016 1.00 95.19 129 PHE A N 1
ATOM 980 C CA . PHE A 1 129 ? 4.670 -5.896 -4.274 1.00 95.19 129 PHE A CA 1
ATOM 981 C C . PHE A 1 129 ? 5.193 -6.654 -3.044 1.00 95.19 129 PHE A C 1
ATOM 983 O O . PHE A 1 129 ? 5.607 -7.809 -3.175 1.00 95.19 129 PHE A O 1
ATOM 990 N N . ARG A 1 130 ? 5.089 -6.079 -1.838 1.00 94.69 130 ARG A N 1
ATOM 991 C CA . ARG A 1 130 ? 5.388 -6.792 -0.584 1.00 94.69 130 ARG A CA 1
ATOM 992 C C . ARG A 1 130 ? 4.518 -8.042 -0.433 1.00 94.69 130 ARG A C 1
ATOM 994 O O . ARG A 1 130 ? 5.024 -9.091 -0.038 1.00 94.69 130 ARG A O 1
ATOM 1001 N N . GLY A 1 131 ? 3.232 -7.962 -0.766 1.00 93.50 131 GLY A N 1
ATOM 1002 C CA . GLY A 1 131 ? 2.340 -9.118 -0.735 1.00 93.50 131 GLY A CA 1
ATOM 1003 C C . GLY A 1 131 ? 2.765 -10.227 -1.694 1.00 93.50 131 GLY A C 1
ATOM 1004 O O . GLY A 1 131 ? 2.826 -11.394 -1.299 1.00 93.50 131 GLY A O 1
ATOM 1005 N N . MET A 1 132 ? 3.169 -9.868 -2.916 1.00 94.88 132 MET A N 1
ATOM 1006 C CA . MET A 1 132 ? 3.755 -10.829 -3.855 1.00 94.88 132 MET A CA 1
ATOM 1007 C C . MET A 1 132 ? 5.039 -11.461 -3.299 1.00 94.88 132 MET A C 1
ATOM 1009 O O . MET A 1 132 ? 5.207 -12.674 -3.398 1.00 94.88 132 MET A O 1
ATOM 1013 N N . MET A 1 133 ? 5.922 -10.675 -2.675 1.00 95.69 133 MET A N 1
ATOM 1014 C CA . MET A 1 133 ? 7.156 -11.176 -2.057 1.00 95.69 133 MET A CA 1
ATOM 1015 C C . MET A 1 133 ? 6.862 -12.217 -0.969 1.00 95.69 133 MET A C 1
ATOM 1017 O O . MET A 1 133 ? 7.448 -13.300 -0.991 1.00 95.69 133 MET A O 1
ATOM 1021 N N . LEU A 1 134 ? 5.935 -11.925 -0.050 1.00 94.06 134 LEU A N 1
ATOM 1022 C CA . LEU A 1 134 ? 5.567 -12.844 1.033 1.00 94.06 134 LEU A CA 1
ATOM 1023 C C . LEU A 1 134 ? 5.039 -14.175 0.490 1.00 94.06 134 LEU A C 1
ATOM 1025 O O . LEU A 1 134 ? 5.475 -15.231 0.937 1.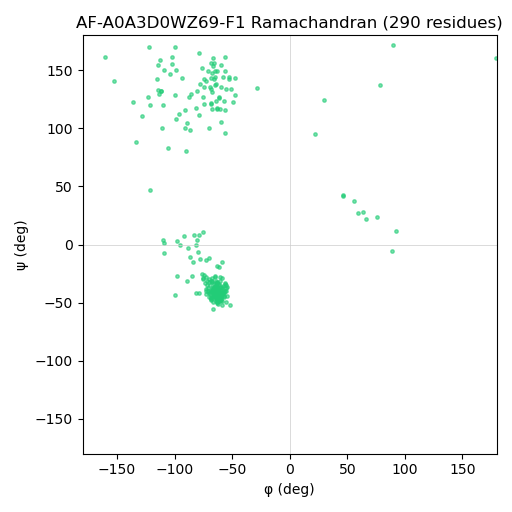00 94.06 134 LEU A O 1
ATOM 1029 N N . ILE A 1 135 ? 4.167 -14.140 -0.521 1.00 93.50 135 ILE A N 1
ATOM 1030 C CA . ILE A 1 135 ? 3.628 -15.360 -1.143 1.00 93.50 135 ILE A CA 1
ATOM 1031 C C . ILE A 1 135 ? 4.724 -16.199 -1.813 1.00 93.50 135 ILE A C 1
ATOM 1033 O O . ILE A 1 135 ? 4.625 -17.423 -1.839 1.00 93.50 135 ILE A O 1
ATOM 1037 N N . LYS A 1 136 ? 5.767 -15.570 -2.367 1.00 91.94 136 LYS A N 1
ATOM 1038 C CA . LYS A 1 136 ? 6.871 -16.300 -3.011 1.00 91.94 136 LYS A CA 1
ATOM 1039 C C . LYS A 1 136 ? 7.827 -16.949 -2.012 1.00 91.94 136 LYS A C 1
ATOM 1041 O O . LYS A 1 136 ? 8.443 -17.952 -2.357 1.00 91.94 136 LYS A O 1
ATOM 1046 N N . LEU A 1 137 ? 7.984 -16.368 -0.823 1.00 90.69 137 LEU A N 1
ATOM 1047 C CA . LEU A 1 137 ? 8.967 -16.812 0.170 1.00 90.69 137 LEU A CA 1
ATOM 1048 C C . LEU A 1 137 ? 8.372 -17.715 1.255 1.00 90.69 137 LEU A C 1
ATOM 1050 O O . LEU A 1 137 ? 9.085 -18.532 1.834 1.00 90.69 137 LEU A O 1
ATOM 1054 N N . MET A 1 138 ? 7.081 -17.574 1.546 1.00 89.56 138 MET A N 1
ATOM 1055 C CA . MET A 1 138 ? 6.415 -18.293 2.628 1.00 89.56 138 MET A CA 1
ATOM 1056 C C . MET A 1 138 ? 5.555 -19.437 2.097 1.00 89.56 138 MET A C 1
ATOM 1058 O O . MET A 1 138 ? 4.938 -19.337 1.040 1.00 89.56 138 MET A O 1
ATOM 1062 N N . LYS A 1 139 ? 5.470 -20.526 2.873 1.00 81.31 139 LYS A N 1
ATOM 1063 C CA . LYS A 1 139 ? 4.558 -21.646 2.581 1.00 81.31 139 LYS A CA 1
ATOM 1064 C C . LYS A 1 139 ? 3.092 -21.234 2.731 1.00 81.31 139 LYS A C 1
ATOM 1066 O O . LYS A 1 139 ? 2.266 -21.618 1.908 1.00 81.31 139 LYS A O 1
ATOM 1071 N N . ASP A 1 140 ? 2.799 -20.443 3.760 1.00 84.06 140 ASP A N 1
ATOM 1072 C CA . ASP A 1 140 ? 1.509 -19.797 3.970 1.00 84.06 140 ASP A CA 1
ATOM 1073 C C . ASP A 1 140 ? 1.747 -18.342 4.393 1.00 84.06 140 ASP A C 1
ATOM 1075 O O . ASP A 1 140 ? 2.457 -18.080 5.360 1.00 84.06 140 ASP A O 1
ATOM 1079 N N . ALA A 1 141 ? 1.193 -17.402 3.628 1.00 85.69 141 ALA A N 1
ATOM 1080 C CA . ALA A 1 141 ? 1.323 -15.961 3.856 1.00 85.69 141 ALA A CA 1
ATOM 1081 C C . ALA A 1 141 ? 0.005 -15.319 4.326 1.00 85.69 141 ALA A C 1
ATOM 1083 O O . ALA A 1 141 ? -0.065 -14.095 4.465 1.00 85.69 141 ALA A O 1
ATOM 1084 N N . ARG A 1 142 ? -1.052 -16.116 4.541 1.00 80.56 142 ARG A N 1
ATOM 1085 C CA . ARG A 1 142 ? -2.399 -15.617 4.850 1.00 80.56 142 ARG A CA 1
ATOM 1086 C C . ARG A 1 142 ? -2.440 -14.801 6.136 1.00 80.56 142 ARG A C 1
ATOM 1088 O O . ARG A 1 142 ? -3.053 -13.738 6.146 1.00 80.56 142 ARG A O 1
ATOM 1095 N N . GLU A 1 143 ? -1.737 -15.242 7.176 1.00 74.25 143 GLU A N 1
ATOM 1096 C CA . GLU A 1 143 ? -1.684 -14.531 8.460 1.00 74.25 143 GLU A CA 1
ATOM 1097 C C . GLU A 1 143 ? -1.038 -13.144 8.338 1.00 74.25 143 GLU A C 1
ATOM 1099 O O . GLU A 1 143 ? -1.481 -12.195 8.978 1.00 74.25 143 GLU A O 1
ATOM 1104 N N . MET A 1 144 ? -0.019 -13.002 7.482 1.00 77.56 144 MET A N 1
ATOM 1105 C CA . MET A 1 144 ? 0.718 -11.742 7.323 1.00 77.56 144 MET A CA 1
ATOM 1106 C C . MET A 1 144 ? 0.072 -10.761 6.343 1.00 77.56 144 MET A C 1
ATOM 1108 O O . MET A 1 144 ? 0.306 -9.556 6.446 1.00 77.56 144 MET A O 1
ATOM 1112 N N . LEU A 1 145 ? -0.685 -11.262 5.364 1.00 77.31 145 LEU A N 1
ATOM 1113 C CA . LEU A 1 145 ? -1.394 -10.427 4.392 1.00 77.31 145 LEU A CA 1
ATOM 1114 C C . LEU A 1 145 ? -2.789 -10.045 4.867 1.00 77.31 145 LEU A C 1
ATOM 1116 O O . LEU A 1 145 ? -3.263 -8.965 4.529 1.00 77.31 145 LEU A O 1
ATOM 1120 N N . ALA A 1 146 ? -3.429 -10.925 5.641 1.00 71.44 146 ALA A N 1
ATOM 1121 C CA . ALA A 1 146 ? -4.791 -10.765 6.116 1.00 71.44 146 ALA A CA 1
ATOM 1122 C C . ALA A 1 146 ? -5.746 -10.311 4.996 1.00 71.44 146 ALA A 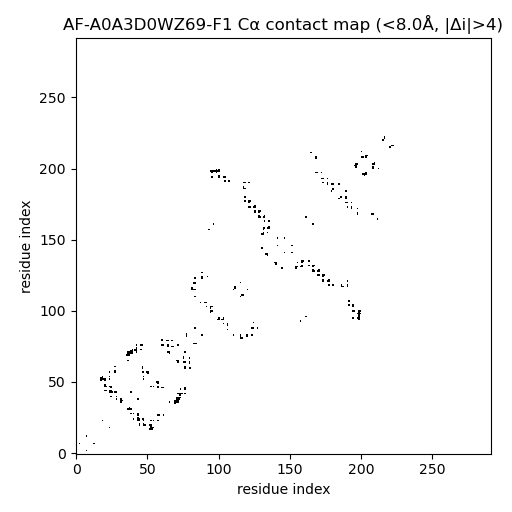C 1
ATOM 1124 O O . ALA A 1 146 ? -6.543 -9.426 5.218 1.00 71.44 146 ALA A O 1
ATOM 1125 N N . VAL A 1 147 ? -5.682 -10.854 3.779 1.00 77.81 147 VAL A N 1
ATOM 1126 C CA . VAL A 1 147 ? -6.606 -10.485 2.683 1.00 77.81 147 VAL A CA 1
ATOM 1127 C C . VAL A 1 147 ? -7.692 -11.553 2.501 1.00 77.81 147 VAL A C 1
ATOM 1129 O O . VAL A 1 147 ? -7.454 -12.707 2.864 1.00 77.81 147 VAL A O 1
ATOM 1132 N N . PRO A 1 148 ? -8.875 -11.224 1.944 1.00 78.50 148 PRO A N 1
ATOM 1133 C CA . PRO A 1 148 ? -9.888 -12.227 1.609 1.00 78.50 148 PRO A CA 1
ATOM 1134 C C . PRO A 1 148 ? -9.346 -13.312 0.669 1.00 78.50 148 PRO A C 1
ATOM 1136 O O . PRO A 1 148 ? -8.511 -13.035 -0.192 1.00 78.50 148 PRO A O 1
ATOM 1139 N N . GLU A 1 149 ? -9.868 -14.539 0.769 1.00 81.12 149 GLU A N 1
ATOM 1140 C CA . GLU A 1 149 ? -9.340 -15.699 0.026 1.00 81.12 149 GLU A CA 1
ATOM 1141 C C . GLU A 1 149 ? -9.360 -15.496 -1.502 1.00 81.12 149 GLU A C 1
ATOM 1143 O O . GLU A 1 149 ? -8.416 -15.870 -2.198 1.00 81.12 149 GLU A O 1
ATOM 1148 N N . ALA A 1 150 ? -10.393 -14.832 -2.033 1.00 84.56 150 ALA A N 1
ATOM 1149 C CA . ALA A 1 150 ? -10.484 -14.509 -3.458 1.00 84.56 150 ALA A CA 1
ATOM 1150 C C . ALA A 1 150 ? -9.347 -13.579 -3.926 1.00 84.56 150 ALA A C 1
ATOM 1152 O O . ALA A 1 150 ? -8.784 -13.764 -5.009 1.00 84.56 150 ALA A O 1
ATOM 1153 N N . GLU A 1 151 ? -8.977 -12.597 -3.102 1.00 85.44 151 GLU A N 1
ATOM 1154 C CA . GLU A 1 151 ? -7.853 -11.703 -3.383 1.00 85.44 151 GLU A CA 1
ATOM 1155 C C . GLU A 1 151 ? -6.520 -12.424 -3.209 1.00 85.44 151 GLU A C 1
ATOM 1157 O O . GLU A 1 151 ? -5.646 -12.297 -4.067 1.00 85.44 151 GLU A O 1
ATOM 1162 N N . TYR A 1 152 ? -6.384 -13.235 -2.156 1.00 89.06 152 TYR A N 1
ATOM 1163 C CA . TYR A 1 152 ? -5.199 -14.058 -1.934 1.00 89.06 152 TYR A CA 1
ATOM 1164 C C . TYR A 1 152 ? -4.902 -14.943 -3.152 1.00 89.06 152 TYR A C 1
ATOM 1166 O O . TYR A 1 152 ? -3.765 -15.004 -3.624 1.00 89.06 152 TYR A O 1
ATOM 1174 N N . ALA A 1 153 ? -5.932 -15.577 -3.722 1.00 90.62 153 ALA A N 1
ATOM 1175 C CA . ALA A 1 153 ? -5.808 -16.398 -4.920 1.00 90.62 153 ALA A CA 1
ATOM 1176 C C . ALA A 1 153 ? -5.347 -15.591 -6.150 1.00 90.62 153 ALA A C 1
ATOM 1178 O O . ALA A 1 153 ? -4.449 -16.038 -6.876 1.00 90.62 153 ALA A O 1
ATOM 1179 N N . ARG A 1 154 ? -5.904 -14.390 -6.380 1.00 92.31 154 ARG A N 1
ATOM 1180 C CA . ARG A 1 154 ? -5.462 -13.499 -7.474 1.00 92.31 154 ARG A CA 1
ATOM 1181 C C . ARG A 1 154 ? -4.021 -13.037 -7.277 1.00 92.31 154 ARG A C 1
ATOM 1183 O O . ARG A 1 154 ? -3.225 -13.133 -8.213 1.00 92.31 154 ARG A O 1
ATOM 1190 N N . LEU A 1 155 ? -3.670 -12.598 -6.070 1.00 92.50 155 LEU A N 1
ATOM 1191 C CA . LEU A 1 155 ? -2.323 -12.142 -5.731 1.00 92.50 155 LEU A CA 1
ATOM 1192 C C . LEU A 1 155 ? -1.305 -13.273 -5.881 1.00 92.50 155 LEU A C 1
ATOM 1194 O O . LEU A 1 155 ? -0.236 -13.064 -6.445 1.00 92.50 155 LEU A O 1
ATOM 1198 N N . LYS A 1 156 ? -1.662 -14.498 -5.480 1.00 93.12 156 LYS A N 1
ATOM 1199 C CA . LYS A 1 156 ? -0.829 -15.689 -5.674 1.00 93.12 156 LYS A CA 1
ATOM 1200 C C . LYS A 1 156 ? -0.597 -15.995 -7.147 1.00 93.12 156 LYS A C 1
ATOM 1202 O O . LYS A 1 156 ? 0.546 -16.225 -7.541 1.00 93.12 156 LYS A O 1
ATOM 1207 N N . LYS A 1 157 ? -1.645 -15.957 -7.976 1.00 93.50 157 LYS A N 1
ATOM 1208 C CA . LYS A 1 157 ? -1.514 -16.151 -9.429 1.00 93.50 157 LYS A CA 1
ATOM 1209 C C . LYS A 1 157 ? -0.546 -15.132 -10.036 1.00 93.50 157 LYS A C 1
ATOM 1211 O O . LYS A 1 157 ? 0.328 -15.507 -10.814 1.00 93.50 157 LYS A O 1
ATOM 1216 N N . GLN A 1 158 ? -0.667 -13.867 -9.646 1.00 92.69 158 GLN A N 1
ATOM 1217 C CA . GLN A 1 158 ? 0.210 -12.811 -10.134 1.00 92.69 158 GLN A CA 1
ATOM 1218 C C . GLN A 1 158 ? 1.649 -12.963 -9.622 1.00 92.69 158 GLN A C 1
ATOM 1220 O O . GLN A 1 158 ? 2.588 -12.925 -10.416 1.00 92.69 158 GLN A O 1
ATOM 1225 N N . ALA A 1 159 ? 1.836 -13.232 -8.330 1.00 93.38 159 ALA A N 1
ATOM 1226 C CA . ALA A 1 159 ? 3.148 -13.433 -7.722 1.00 93.38 159 ALA A CA 1
ATOM 1227 C C . ALA A 1 159 ? 3.925 -14.587 -8.376 1.00 93.38 159 ALA A C 1
ATOM 1229 O O . ALA A 1 159 ? 5.143 -14.513 -8.530 1.00 93.38 159 ALA A O 1
ATOM 1230 N N . LEU A 1 160 ? 3.239 -15.656 -8.793 1.00 90.19 160 LEU A N 1
ATOM 1231 C CA . LEU A 1 160 ? 3.861 -16.776 -9.505 1.00 90.19 160 LEU A CA 1
ATOM 1232 C C . LEU A 1 160 ? 4.303 -16.411 -10.930 1.00 90.19 160 LEU A C 1
ATOM 1234 O O . LEU A 1 160 ? 5.296 -16.957 -11.399 1.00 90.19 160 LEU A O 1
ATOM 1238 N N . SER A 1 161 ? 3.621 -15.468 -11.586 1.00 90.81 161 SER A N 1
ATOM 1239 C CA . SER A 1 161 ? 3.969 -15.008 -12.940 1.00 90.81 161 SER A CA 1
ATOM 1240 C C . SER A 1 161 ? 5.156 -14.039 -12.996 1.00 90.81 161 SER A C 1
ATOM 1242 O O . SER A 1 161 ? 5.686 -13.783 -14.074 1.00 90.81 161 SER A O 1
ATOM 1244 N N . VAL A 1 162 ? 5.593 -13.509 -11.849 1.00 90.75 162 VAL A N 1
ATOM 1245 C CA . VAL A 1 162 ? 6.666 -12.509 -11.757 1.00 90.75 162 VAL A CA 1
ATOM 1246 C C . VAL A 1 162 ? 7.885 -13.102 -11.028 1.00 90.75 162 VAL A C 1
ATOM 1248 O O . VAL A 1 162 ? 7.725 -13.712 -9.962 1.00 90.75 162 VAL A O 1
ATOM 1251 N N . PRO A 1 163 ? 9.119 -12.945 -11.550 1.00 91.19 163 PRO A N 1
ATOM 1252 C CA . PRO A 1 163 ? 10.325 -13.408 -10.861 1.00 91.19 163 PRO A CA 1
ATOM 1253 C C . PRO A 1 163 ? 10.577 -12.602 -9.579 1.00 91.19 163 PRO A C 1
ATOM 1255 O O . PRO A 1 163 ? 10.291 -11.407 -9.521 1.00 91.19 163 PRO A O 1
ATOM 1258 N N . LEU A 1 164 ? 11.154 -13.232 -8.548 1.00 91.50 164 LEU A N 1
ATOM 1259 C CA . LEU A 1 164 ? 11.393 -12.572 -7.255 1.00 91.50 164 LEU A CA 1
ATOM 1260 C C . LEU A 1 164 ? 12.284 -11.326 -7.397 1.00 91.50 164 LEU A C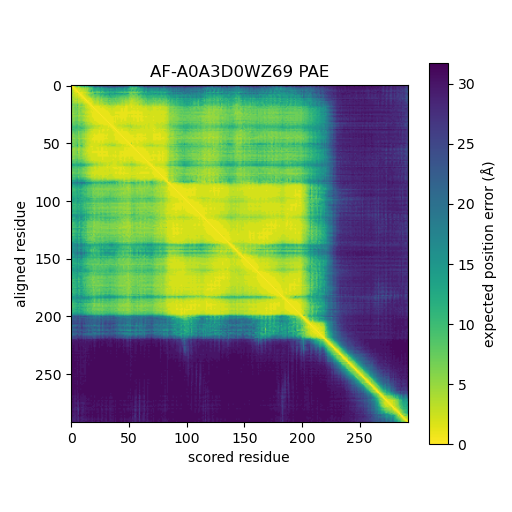 1
ATOM 1262 O O . LEU A 1 164 ? 12.000 -10.309 -6.771 1.00 91.50 164 LEU A O 1
ATOM 1266 N N . SER A 1 165 ? 13.292 -11.363 -8.274 1.00 90.25 165 SER A N 1
ATOM 1267 C CA . SER A 1 165 ? 14.155 -10.205 -8.536 1.00 90.25 165 SER A CA 1
ATOM 1268 C C . SER A 1 165 ? 13.378 -8.998 -9.084 1.00 90.25 165 SER A C 1
ATOM 1270 O O . SER A 1 165 ? 13.725 -7.864 -8.771 1.00 90.25 165 SER A O 1
ATOM 1272 N N . ALA A 1 166 ? 12.290 -9.209 -9.840 1.00 90.31 166 ALA A N 1
ATOM 1273 C CA . ALA A 1 166 ? 11.427 -8.117 -10.314 1.00 90.31 166 ALA A CA 1
ATOM 1274 C C . ALA A 1 166 ? 10.600 -7.541 -9.171 1.00 90.31 166 ALA A C 1
ATOM 1276 O O . ALA A 1 166 ? 10.395 -6.334 -9.115 1.00 90.31 166 ALA A O 1
ATOM 1277 N N . VAL A 1 167 ? 10.125 -8.404 -8.269 1.00 93.69 167 VAL A N 1
ATOM 1278 C CA . VAL A 1 167 ? 9.328 -7.978 -7.119 1.00 93.69 167 VAL A CA 1
ATOM 1279 C C . VAL A 1 167 ? 10.156 -7.086 -6.194 1.00 93.69 167 VAL A C 1
ATOM 1281 O O . VAL A 1 167 ? 9.713 -5.993 -5.854 1.00 93.69 167 VAL A O 1
ATOM 1284 N N . LEU A 1 168 ? 11.372 -7.519 -5.847 1.00 92.69 168 LEU A N 1
ATOM 1285 C CA . LEU A 1 168 ? 12.280 -6.759 -4.983 1.00 92.69 168 LEU A CA 1
ATOM 1286 C C . LEU A 1 168 ? 12.690 -5.426 -5.616 1.00 92.69 168 LEU A C 1
ATOM 1288 O O . LEU A 1 168 ? 12.644 -4.394 -4.954 1.00 92.69 168 LEU A O 1
ATOM 1292 N N . HIS A 1 169 ? 13.005 -5.434 -6.911 1.00 90.88 169 HIS A N 1
ATOM 1293 C CA . HIS A 1 169 ? 13.296 -4.208 -7.649 1.00 90.88 169 HIS A CA 1
ATOM 1294 C C . HIS A 1 169 ? 12.085 -3.260 -7.713 1.00 90.88 169 HIS A C 1
ATOM 1296 O O . HIS A 1 169 ? 12.236 -2.050 -7.568 1.00 90.88 169 HIS A O 1
ATOM 1302 N N . GLY A 1 170 ? 10.875 -3.810 -7.870 1.00 93.31 170 GLY A N 1
ATOM 1303 C CA . GLY A 1 170 ? 9.612 -3.081 -7.740 1.00 93.31 170 GLY A CA 1
ATOM 1304 C C . GLY A 1 170 ? 9.528 -2.311 -6.429 1.00 93.31 170 GLY A C 1
ATOM 1305 O O . GLY A 1 170 ? 9.300 -1.104 -6.430 1.00 93.31 170 GLY A O 1
ATOM 1306 N N . MET A 1 171 ? 9.773 -3.003 -5.316 1.00 94.94 171 MET A N 1
ATOM 1307 C CA . MET A 1 171 ? 9.739 -2.407 -3.980 1.00 94.94 171 MET A CA 1
ATOM 1308 C C . MET A 1 171 ? 10.788 -1.304 -3.808 1.00 94.94 171 MET A C 1
ATOM 1310 O O . MET A 1 171 ? 10.449 -0.220 -3.342 1.00 94.94 171 MET A O 1
ATOM 1314 N N . GLU A 1 172 ? 12.035 -1.552 -4.214 1.00 93.75 172 GLU A N 1
ATOM 1315 C CA . GLU A 1 172 ? 13.131 -0.584 -4.084 1.00 93.75 172 GLU A CA 1
ATOM 1316 C C . GLU A 1 172 ? 12.860 0.695 -4.893 1.00 93.75 172 GLU A C 1
ATOM 1318 O O . GLU A 1 172 ? 12.959 1.805 -4.367 1.00 93.75 172 GLU A O 1
ATOM 1323 N N . THR A 1 173 ? 12.435 0.551 -6.150 1.00 94.06 173 THR A N 1
ATOM 1324 C CA . THR A 1 173 ? 12.125 1.688 -7.028 1.00 94.06 173 THR A CA 1
ATOM 1325 C C . THR A 1 173 ? 10.951 2.513 -6.503 1.00 94.06 173 THR A C 1
ATOM 1327 O O . THR A 1 173 ? 11.012 3.743 -6.521 1.00 94.06 173 THR A O 1
ATOM 1330 N N . LEU A 1 174 ? 9.891 1.864 -6.008 1.00 96.00 174 LEU A N 1
ATOM 1331 C CA . LEU A 1 174 ? 8.733 2.556 -5.432 1.00 96.00 174 LEU A CA 1
ATOM 1332 C C . LEU A 1 174 ? 9.088 3.256 -4.116 1.00 96.00 174 LEU A C 1
ATOM 1334 O O . LEU A 1 174 ? 8.666 4.388 -3.888 1.00 96.00 174 LEU A O 1
ATOM 1338 N N . GLN A 1 175 ? 9.913 2.633 -3.273 1.00 95.06 175 GLN A N 1
ATOM 1339 C CA . GLN A 1 175 ? 10.380 3.249 -2.033 1.00 95.06 175 GLN A CA 1
ATOM 1340 C C . GLN A 1 175 ? 11.248 4.483 -2.310 1.00 95.06 175 GLN A C 1
ATOM 1342 O O . GLN A 1 175 ? 11.019 5.539 -1.723 1.00 95.06 175 GLN A O 1
ATOM 1347 N N . GLY A 1 176 ? 12.165 4.395 -3.277 1.00 94.81 176 GLY A N 1
ATOM 1348 C CA . GLY A 1 176 ? 12.933 5.550 -3.736 1.00 94.81 176 GLY A CA 1
ATOM 1349 C C . GLY A 1 176 ? 12.041 6.662 -4.300 1.00 94.81 176 GLY A C 1
ATOM 1350 O O . GLY A 1 176 ? 12.279 7.838 -4.031 1.00 94.81 176 GLY A O 1
ATOM 1351 N N . ALA A 1 177 ? 10.980 6.312 -5.035 1.00 95.50 177 ALA A N 1
ATOM 1352 C CA . ALA A 1 177 ? 10.007 7.280 -5.535 1.00 95.50 177 ALA A CA 1
ATOM 1353 C C . ALA A 1 177 ? 9.280 8.007 -4.389 1.00 95.50 177 ALA A C 1
ATOM 1355 O O . ALA A 1 177 ? 9.203 9.234 -4.407 1.00 95.50 177 ALA A O 1
ATOM 1356 N N . LEU A 1 178 ? 8.819 7.282 -3.363 1.00 95.62 178 LEU A N 1
ATOM 1357 C CA . LEU A 1 178 ? 8.183 7.871 -2.177 1.00 95.62 178 LEU A CA 1
ATOM 1358 C C . LEU A 1 178 ? 9.104 8.857 -1.452 1.00 95.62 178 LEU A C 1
ATOM 1360 O O . LEU A 1 178 ? 8.668 9.946 -1.082 1.00 95.62 178 LEU A O 1
ATOM 1364 N N . GLU A 1 179 ? 10.387 8.525 -1.302 1.00 95.25 179 GLU A N 1
ATOM 1365 C CA . GLU A 1 179 ? 11.359 9.440 -0.699 1.00 95.25 179 GLU A CA 1
ATOM 1366 C C . GLU A 1 179 ? 11.518 10.738 -1.499 1.00 95.25 179 GLU A C 1
ATOM 1368 O O . GLU A 1 179 ? 11.610 11.818 -0.915 1.00 95.25 179 GLU A O 1
ATOM 1373 N N . GLN A 1 180 ? 11.531 10.662 -2.833 1.00 94.56 180 GLN A N 1
ATOM 1374 C CA . GLN A 1 180 ? 11.611 11.853 -3.686 1.00 94.56 180 GLN A CA 1
ATOM 1375 C C . GLN A 1 180 ? 10.348 12.714 -3.572 1.00 94.56 180 GLN A C 1
ATOM 1377 O O . GLN A 1 180 ? 10.447 13.936 -3.449 1.00 94.56 180 GLN A O 1
ATOM 1382 N N . MET A 1 181 ? 9.167 12.090 -3.543 1.00 95.06 181 MET A N 1
ATOM 1383 C CA . MET A 1 181 ? 7.901 12.798 -3.319 1.00 95.06 181 MET A CA 1
ATOM 1384 C C . MET A 1 181 ? 7.880 13.496 -1.955 1.00 95.06 181 MET A C 1
ATOM 1386 O O . MET A 1 181 ? 7.465 14.650 -1.856 1.00 95.06 181 MET A O 1
ATOM 1390 N N . ALA A 1 182 ? 8.382 12.831 -0.910 1.00 92.25 182 ALA A N 1
ATOM 1391 C CA . ALA A 1 182 ? 8.484 13.399 0.433 1.00 92.25 182 ALA A CA 1
ATOM 1392 C C . ALA A 1 182 ? 9.450 14.597 0.501 1.00 92.25 182 ALA A C 1
ATOM 1394 O O . ALA A 1 182 ? 9.262 15.493 1.322 1.00 92.25 182 ALA A O 1
ATOM 1395 N N . ARG A 1 183 ? 10.455 14.654 -0.384 1.00 93.38 183 ARG A N 1
ATOM 1396 C CA . ARG A 1 183 ? 11.389 15.788 -0.525 1.00 93.38 183 ARG A CA 1
ATOM 1397 C C . ARG A 1 183 ? 10.830 16.959 -1.345 1.00 93.38 183 ARG A C 1
ATOM 1399 O O . ARG A 1 183 ? 11.550 17.928 -1.567 1.00 93.38 183 ARG A O 1
ATOM 1406 N N . GLY A 1 184 ? 9.568 16.896 -1.775 1.00 89.38 184 GLY A N 1
ATOM 1407 C CA . GLY A 1 184 ? 8.887 17.989 -2.474 1.00 89.38 184 GLY A CA 1
ATOM 1408 C C . GLY A 1 184 ? 8.978 17.937 -4.000 1.00 89.38 184 GLY A C 1
ATOM 1409 O O . GLY A 1 184 ? 8.626 18.915 -4.655 1.00 89.38 184 GLY A O 1
ATOM 1410 N N . ALA A 1 185 ? 9.433 16.823 -4.582 1.00 90.00 185 ALA A N 1
ATOM 1411 C CA . ALA A 1 185 ? 9.338 16.621 -6.025 1.00 90.00 185 ALA A CA 1
ATOM 1412 C C . ALA A 1 185 ? 7.873 16.448 -6.472 1.00 90.00 185 ALA A C 1
ATOM 1414 O O . ALA A 1 185 ? 7.015 16.022 -5.693 1.00 90.00 185 ALA A O 1
ATOM 1415 N N . ASP A 1 186 ? 7.593 16.742 -7.744 1.00 94.75 186 ASP A N 1
ATOM 1416 C CA . ASP A 1 186 ? 6.256 16.560 -8.314 1.00 94.75 186 ASP A CA 1
ATOM 1417 C C . ASP A 1 186 ? 5.820 15.086 -8.249 1.00 94.75 186 ASP A C 1
ATOM 1419 O O . ASP A 1 186 ? 6.433 14.205 -8.861 1.00 94.75 186 ASP A O 1
ATOM 1423 N N . ARG A 1 187 ? 4.747 14.812 -7.496 1.00 94.44 187 ARG A N 1
ATOM 1424 C CA . ARG A 1 187 ? 4.322 13.442 -7.164 1.00 94.44 187 ARG A CA 1
ATOM 1425 C C . ARG A 1 187 ? 3.937 12.636 -8.399 1.00 94.44 187 ARG A C 1
ATOM 1427 O O . ARG A 1 187 ? 4.246 11.449 -8.471 1.00 94.44 187 ARG A O 1
ATOM 1434 N N . ARG A 1 188 ? 3.286 13.280 -9.371 1.00 94.69 188 ARG A N 1
ATOM 1435 C CA . ARG A 1 188 ? 2.843 12.634 -10.609 1.00 94.69 188 ARG A CA 1
ATOM 1436 C C . ARG A 1 188 ? 4.040 12.213 -11.451 1.00 94.69 188 ARG A C 1
ATOM 1438 O O . ARG A 1 188 ? 4.194 11.029 -11.735 1.00 94.69 188 ARG A O 1
ATOM 1445 N N . THR A 1 189 ? 4.918 13.157 -11.774 1.00 94.69 189 THR A N 1
ATOM 1446 C CA . THR A 1 189 ? 6.095 12.909 -12.615 1.00 94.69 189 THR A CA 1
ATOM 1447 C C . THR A 1 189 ? 7.010 11.856 -11.995 1.00 94.69 189 THR A C 1
ATOM 1449 O O . THR A 1 189 ? 7.495 10.959 -12.686 1.00 94.69 189 THR A O 1
ATOM 1452 N N . VAL A 1 190 ? 7.231 11.924 -10.676 1.00 96.31 190 VAL A N 1
ATOM 1453 C CA . VAL A 1 190 ? 8.054 10.938 -9.961 1.00 96.31 190 VAL A CA 1
ATOM 1454 C C . VAL A 1 190 ? 7.447 9.539 -10.044 1.00 96.31 190 VAL A C 1
ATOM 1456 O O . VAL A 1 190 ? 8.180 8.576 -10.279 1.00 96.31 190 VAL A O 1
ATOM 1459 N N . PHE A 1 191 ? 6.126 9.411 -9.891 1.00 96.62 191 PHE A N 1
ATOM 1460 C CA . PHE A 1 191 ? 5.458 8.117 -9.985 1.00 96.62 191 PHE A CA 1
ATOM 1461 C C . PHE A 1 191 ? 5.483 7.548 -11.408 1.00 96.62 191 PHE A C 1
ATOM 1463 O O . PHE A 1 191 ? 5.855 6.391 -11.601 1.00 96.62 191 PHE A O 1
ATOM 1470 N N . GLU A 1 192 ? 5.160 8.365 -12.414 1.00 95.75 192 GLU A N 1
ATOM 1471 C CA . GLU A 1 192 ? 5.208 7.973 -13.828 1.00 95.75 192 GLU A CA 1
ATOM 1472 C C . GLU A 1 192 ? 6.613 7.496 -14.223 1.00 95.75 192 GLU A C 1
ATOM 1474 O O . GLU A 1 192 ? 6.765 6.440 -14.840 1.00 95.75 192 GLU A O 1
ATOM 1479 N N . LEU A 1 193 ? 7.660 8.212 -13.797 1.00 94.06 193 LEU A N 1
ATOM 1480 C CA . LEU A 1 193 ? 9.045 7.824 -14.058 1.00 94.06 193 LEU A CA 1
ATOM 1481 C C . LEU A 1 193 ? 9.424 6.509 -13.363 1.00 94.06 193 LEU A C 1
ATOM 1483 O O . LEU A 1 193 ? 10.107 5.674 -13.960 1.00 94.06 193 LEU A O 1
ATOM 1487 N N . ALA A 1 194 ? 8.987 6.309 -12.118 1.00 94.69 194 ALA A N 1
ATOM 1488 C CA . ALA A 1 194 ? 9.208 5.061 -11.393 1.00 94.69 194 ALA A CA 1
ATOM 1489 C C . ALA A 1 194 ? 8.557 3.877 -12.123 1.00 94.69 194 ALA A C 1
ATOM 1491 O O . ALA A 1 194 ? 9.208 2.863 -12.370 1.00 94.69 194 ALA A O 1
ATOM 1492 N N . VAL A 1 195 ? 7.305 4.027 -12.557 1.00 95.06 195 VAL A N 1
ATOM 1493 C CA . VAL A 1 195 ? 6.582 2.987 -13.299 1.00 95.06 195 VAL A CA 1
ATOM 1494 C C . VAL A 1 195 ? 7.217 2.717 -14.666 1.00 95.06 195 VAL A C 1
ATOM 1496 O O . VAL A 1 195 ? 7.342 1.555 -15.061 1.00 95.06 195 VAL A O 1
ATOM 1499 N N . LEU A 1 196 ? 7.701 3.749 -15.364 1.00 93.50 196 LEU A N 1
ATOM 1500 C CA . LEU A 1 196 ? 8.443 3.587 -16.618 1.00 93.50 196 LEU A CA 1
ATOM 1501 C C . LEU A 1 196 ? 9.723 2.763 -16.442 1.00 93.50 196 LEU A C 1
ATOM 1503 O O . LEU A 1 196 ? 9.995 1.884 -17.264 1.00 93.50 196 LEU A O 1
ATOM 1507 N N . ARG A 1 197 ? 10.486 3.000 -15.367 1.00 90.81 197 ARG A N 1
ATOM 1508 C CA . ARG A 1 197 ? 11.677 2.198 -15.033 1.00 90.81 197 ARG A CA 1
ATOM 1509 C C . ARG A 1 197 ? 11.315 0.734 -14.798 1.00 90.81 197 ARG A C 1
ATOM 1511 O O . ARG A 1 197 ? 11.949 -0.150 -15.369 1.00 90.81 197 ARG A O 1
ATOM 1518 N N . LEU A 1 198 ? 10.234 0.482 -14.059 1.00 91.69 198 LEU A N 1
ATOM 1519 C CA . LEU A 1 198 ? 9.757 -0.876 -13.786 1.00 91.69 198 LEU A CA 1
ATOM 1520 C C . LEU A 1 198 ? 9.276 -1.615 -15.042 1.00 91.69 198 LEU A C 1
ATOM 1522 O O . LEU A 1 198 ? 9.508 -2.816 -15.169 1.00 91.69 198 LEU A O 1
ATOM 1526 N N . CYS A 1 199 ? 8.650 -0.912 -15.989 1.00 91.00 199 CYS A N 1
ATOM 1527 C CA . CYS A 1 199 ? 8.219 -1.499 -17.261 1.00 91.00 199 CYS A CA 1
ATOM 1528 C C . CYS A 1 199 ? 9.389 -1.751 -18.225 1.00 91.00 199 CYS A C 1
ATOM 1530 O O . CYS A 1 199 ? 9.297 -2.596 -19.113 1.00 91.00 199 CYS A O 1
ATOM 1532 N N . SER A 1 200 ? 10.484 -0.998 -18.098 1.00 83.06 200 SER A N 1
ATOM 1533 C CA . SER A 1 200 ? 11.605 -1.021 -19.038 1.00 83.06 200 SER A CA 1
ATOM 1534 C C . SER A 1 200 ? 12.952 -1.106 -18.313 1.00 83.06 200 SER A C 1
ATOM 1536 O O . SER A 1 200 ? 13.625 -0.089 -18.147 1.00 83.06 200 SER A O 1
ATOM 1538 N N . PRO A 1 201 ? 13.446 -2.327 -18.020 1.00 67.44 201 PRO A N 1
ATOM 1539 C CA . PRO A 1 201 ? 14.736 -2.542 -17.349 1.00 67.44 201 PRO A CA 1
ATOM 1540 C C . PRO A 1 201 ? 15.951 -1.949 -18.083 1.00 67.44 201 PRO A C 1
ATOM 1542 O O . PRO A 1 201 ? 17.038 -1.860 -17.528 1.00 67.44 201 PRO A O 1
ATOM 1545 N N . LYS A 1 202 ? 15.801 -1.577 -19.361 1.00 65.75 202 LYS A N 1
ATOM 1546 C CA . LYS A 1 202 ? 16.847 -0.911 -20.156 1.00 65.75 202 LYS A CA 1
ATOM 1547 C C . LYS A 1 202 ? 17.018 0.570 -19.807 1.00 65.75 202 LYS A C 1
ATOM 1549 O O . LYS A 1 202 ? 18.088 1.108 -20.063 1.00 65.75 202 LYS A O 1
ATOM 1554 N N . LEU A 1 203 ? 15.967 1.206 -19.290 1.00 65.25 203 LEU A N 1
ATOM 1555 C CA . LEU A 1 203 ? 15.961 2.608 -18.859 1.00 65.25 203 LEU A CA 1
ATOM 1556 C C . LEU A 1 203 ? 16.434 2.760 -17.411 1.00 65.25 203 LEU A C 1
ATOM 1558 O O . LEU A 1 203 ? 16.662 3.875 -16.947 1.00 65.25 203 LEU A O 1
ATOM 1562 N N . ASP A 1 204 ? 16.566 1.639 -16.705 1.00 65.50 204 ASP A N 1
ATOM 1563 C CA . ASP A 1 204 ? 17.056 1.595 -15.346 1.00 65.50 204 ASP A CA 1
ATOM 1564 C C . ASP A 1 204 ? 18.561 1.284 -15.340 1.00 65.50 204 ASP A C 1
ATOM 1566 O O . ASP A 1 204 ? 19.009 0.206 -15.739 1.00 65.50 204 ASP A O 1
ATOM 1570 N N . SER A 1 205 ? 19.344 2.280 -14.926 1.00 63.06 205 SER A N 1
ATOM 1571 C CA . SER A 1 205 ? 20.803 2.193 -14.801 1.00 63.06 205 SER A CA 1
ATOM 1572 C C . SER A 1 205 ? 21.252 1.762 -13.401 1.00 63.06 205 SER A C 1
ATOM 1574 O O . SER A 1 205 ? 22.447 1.811 -13.109 1.00 63.06 205 SER A O 1
ATOM 1576 N N . SER A 1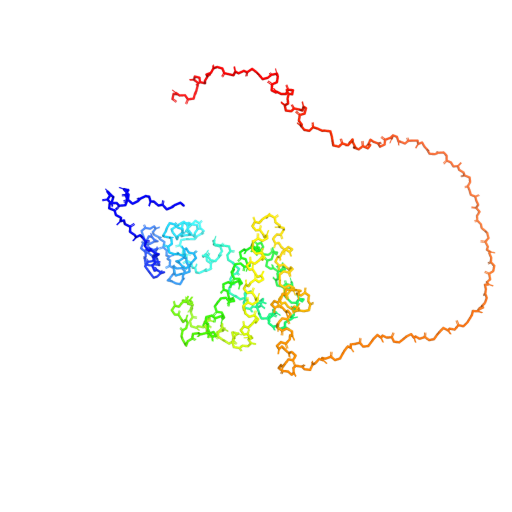 206 ? 20.329 1.382 -12.512 1.00 67.00 206 SER A N 1
ATOM 1577 C CA . SER A 1 206 ? 20.684 0.906 -11.178 1.00 67.00 206 SER A CA 1
ATOM 1578 C C . SER A 1 206 ? 21.470 -0.413 -11.251 1.00 67.00 206 SER A C 1
ATOM 1580 O O . SER A 1 206 ? 21.244 -1.237 -12.146 1.00 67.00 206 SER A O 1
ATOM 1582 N N . PRO A 1 207 ? 22.377 -0.670 -10.291 1.00 66.38 207 PRO A N 1
ATOM 1583 C CA . PRO A 1 207 ? 23.096 -1.942 -10.210 1.00 66.38 207 PRO A CA 1
ATOM 1584 C C . PRO A 1 207 ? 22.162 -3.164 -10.175 1.00 66.38 207 PRO A C 1
ATOM 1586 O O . PRO A 1 207 ? 22.451 -4.178 -10.810 1.00 66.38 207 PRO A O 1
ATOM 1589 N N . ALA A 1 208 ? 21.009 -3.055 -9.504 1.00 65.06 208 ALA A N 1
ATOM 1590 C CA . ALA A 1 208 ? 19.990 -4.104 -9.454 1.00 65.06 208 ALA A CA 1
ATOM 1591 C C . ALA A 1 208 ? 19.367 -4.389 -10.835 1.00 65.06 208 ALA A C 1
ATOM 1593 O O . ALA A 1 208 ? 19.172 -5.550 -11.207 1.00 65.06 208 ALA A O 1
ATOM 1594 N N . ALA A 1 209 ? 19.107 -3.348 -11.633 1.00 65.25 209 ALA A N 1
ATOM 1595 C CA . ALA A 1 209 ? 18.613 -3.499 -12.999 1.00 65.25 209 ALA A CA 1
ATOM 1596 C C . ALA A 1 209 ? 19.656 -4.131 -13.935 1.00 65.25 209 ALA A C 1
ATOM 1598 O O . ALA A 1 209 ? 19.311 -4.965 -14.778 1.00 65.25 209 ALA A O 1
ATOM 1599 N N . LEU A 1 210 ? 20.937 -3.793 -13.761 1.00 70.56 210 LEU A N 1
ATOM 1600 C CA . LEU A 1 210 ? 22.035 -4.423 -14.497 1.00 70.56 210 LEU A CA 1
ATOM 1601 C C . LEU A 1 210 ? 22.159 -5.915 -14.160 1.00 70.56 210 LEU A C 1
ATOM 1603 O O . LEU A 1 210 ? 22.221 -6.728 -15.081 1.00 70.56 210 LEU A O 1
ATOM 1607 N N . LEU A 1 211 ? 22.102 -6.288 -12.877 1.00 71.69 211 LEU A N 1
ATOM 1608 C CA . LEU A 1 211 ? 22.117 -7.691 -12.444 1.00 71.69 211 LEU A CA 1
ATOM 1609 C C . LEU A 1 211 ? 20.943 -8.489 -13.025 1.00 71.69 211 LEU A C 1
ATOM 1611 O O . LEU A 1 211 ? 21.154 -9.583 -13.535 1.00 71.69 211 LEU A O 1
ATOM 1615 N N . ARG A 1 212 ? 19.726 -7.927 -13.059 1.00 68.44 212 ARG A N 1
ATOM 1616 C CA . ARG A 1 212 ? 18.570 -8.568 -13.720 1.00 68.44 212 ARG A CA 1
ATOM 1617 C C . ARG A 1 212 ? 18.771 -8.772 -15.219 1.00 68.44 212 ARG A C 1
ATOM 1619 O O . ARG A 1 212 ? 18.316 -9.771 -15.767 1.00 68.44 212 ARG A O 1
ATOM 1626 N N . ARG A 1 213 ? 19.406 -7.818 -15.906 1.00 70.75 213 ARG A N 1
ATOM 1627 C CA . ARG A 1 213 ? 19.714 -7.950 -17.340 1.00 70.75 213 ARG A CA 1
ATOM 1628 C C . ARG A 1 213 ? 20.738 -9.054 -17.582 1.00 70.75 213 ARG A C 1
ATOM 1630 O O . ARG A 1 213 ? 20.600 -9.764 -18.570 1.00 70.75 213 ARG A O 1
ATOM 1637 N N . VAL A 1 214 ? 21.716 -9.204 -16.691 1.00 76.56 214 VAL A N 1
ATOM 1638 C CA . VAL A 1 214 ? 22.679 -10.312 -16.727 1.00 76.56 214 VAL A CA 1
ATOM 1639 C C . VAL A 1 214 ? 21.976 -11.641 -16.443 1.00 76.56 214 VAL A C 1
ATOM 1641 O O . VAL A 1 214 ? 22.060 -12.534 -17.273 1.00 76.56 214 VAL A O 1
ATOM 1644 N N . GLU A 1 215 ? 21.176 -11.736 -15.378 1.00 78.50 215 GLU A N 1
ATOM 1645 C CA . GLU A 1 215 ? 20.400 -12.939 -15.026 1.00 78.50 215 GLU A CA 1
ATOM 1646 C C . GLU A 1 215 ? 19.464 -13.376 -16.173 1.00 78.50 215 GLU A C 1
ATOM 1648 O O . GLU A 1 215 ? 19.382 -14.554 -16.511 1.00 78.50 215 GLU A O 1
ATOM 1653 N N . ALA A 1 216 ? 18.797 -12.429 -16.843 1.00 75.69 216 ALA A N 1
ATOM 1654 C CA . ALA A 1 216 ? 17.945 -12.717 -17.999 1.00 75.69 216 ALA A CA 1
ATOM 1655 C C . ALA A 1 216 ? 18.731 -13.213 -19.229 1.00 75.69 216 ALA A C 1
ATOM 1657 O O . ALA A 1 216 ? 18.210 -14.016 -20.007 1.00 75.69 216 ALA A O 1
ATOM 1658 N N . LEU A 1 217 ? 19.968 -12.740 -19.419 1.00 75.81 217 LEU A N 1
ATOM 1659 C CA . LEU A 1 217 ? 20.867 -13.229 -20.469 1.00 75.81 217 LEU A CA 1
ATOM 1660 C C . LEU A 1 217 ? 21.404 -14.627 -20.130 1.00 75.81 217 LEU A C 1
ATOM 1662 O O . LEU A 1 217 ? 21.457 -15.482 -21.011 1.00 75.81 217 LEU A O 1
ATOM 1666 N N . GLU A 1 218 ? 21.739 -14.880 -18.864 1.00 78.50 218 GLU A N 1
ATOM 1667 C CA . GLU A 1 218 ? 22.186 -16.187 -18.364 1.00 78.50 218 GLU A CA 1
ATOM 1668 C C . GLU A 1 218 ? 21.081 -17.252 -18.448 1.00 78.50 218 GLU A C 1
ATOM 1670 O O . GLU A 1 218 ? 21.357 -18.406 -18.766 1.00 78.50 218 GLU A O 1
ATOM 1675 N N . GLN A 1 219 ? 19.817 -16.865 -18.250 1.00 78.56 219 GLN A N 1
ATOM 1676 C CA . GLN A 1 219 ? 18.646 -17.744 -18.383 1.00 78.56 219 GLN A CA 1
ATOM 1677 C C . GLN A 1 219 ? 18.206 -17.985 -19.843 1.00 78.56 219 GLN A C 1
ATOM 1679 O O . GLN A 1 219 ? 17.164 -18.596 -20.083 1.00 78.56 219 GLN A O 1
ATOM 1684 N N . GLY A 1 220 ? 18.988 -17.538 -20.833 1.00 53.94 220 GLY A N 1
ATOM 1685 C CA . GLY A 1 220 ? 18.780 -17.887 -22.240 1.00 53.94 220 GLY A CA 1
ATOM 1686 C C . GLY A 1 220 ? 17.617 -17.165 -22.923 1.00 53.94 220 GLY A C 1
ATOM 1687 O O . GLY A 1 220 ? 17.094 -17.662 -23.923 1.00 53.94 220 GLY A O 1
ATOM 1688 N N . ALA A 1 221 ? 17.202 -15.991 -22.434 1.00 53.62 221 ALA A N 1
ATOM 1689 C CA . ALA A 1 221 ? 16.231 -15.181 -23.163 1.00 53.62 221 ALA A CA 1
ATOM 1690 C C . ALA A 1 221 ? 16.820 -14.792 -24.535 1.00 53.62 221 ALA A C 1
ATOM 1692 O O . ALA A 1 221 ? 17.914 -14.219 -24.585 1.00 53.62 221 ALA A O 1
ATOM 1693 N N . PRO A 1 222 ? 16.131 -15.057 -25.664 1.00 51.38 222 PRO A N 1
ATOM 1694 C CA . PRO A 1 222 ? 16.638 -14.646 -26.957 1.00 51.38 222 PRO A CA 1
ATOM 1695 C C . PRO A 1 222 ? 16.697 -13.121 -26.971 1.00 51.38 222 PRO A C 1
ATOM 1697 O O . PRO A 1 222 ? 15.677 -12.433 -26.865 1.00 51.38 222 PRO A O 1
ATOM 1700 N N . ALA A 1 223 ? 17.910 -12.590 -27.111 1.00 47.41 223 ALA A N 1
ATOM 1701 C CA . ALA A 1 223 ? 18.125 -11.218 -27.520 1.00 47.41 223 ALA A CA 1
ATOM 1702 C C . ALA A 1 223 ? 17.409 -11.039 -28.861 1.00 47.41 223 ALA A C 1
ATOM 1704 O O . ALA A 1 223 ? 17.924 -11.421 -29.908 1.00 47.41 223 ALA A O 1
ATOM 1705 N N . ARG A 1 224 ? 16.175 -10.524 -28.826 1.00 41.59 224 ARG A N 1
ATOM 1706 C CA . ARG A 1 224 ? 15.419 -10.208 -30.036 1.00 41.59 224 ARG A CA 1
ATOM 1707 C C . ARG A 1 224 ? 16.284 -9.250 -30.861 1.00 41.59 224 ARG A C 1
ATOM 1709 O O . ARG A 1 224 ? 16.574 -8.158 -30.360 1.00 41.59 224 ARG A O 1
ATOM 1716 N N . PRO A 1 225 ? 16.736 -9.637 -32.067 1.00 48.44 225 PRO A N 1
ATOM 1717 C CA . PRO A 1 225 ? 17.606 -8.781 -32.844 1.00 48.44 225 PRO A CA 1
ATOM 1718 C C . PRO A 1 225 ? 16.862 -7.511 -33.232 1.00 48.44 225 PRO A C 1
ATOM 1720 O O . PRO A 1 225 ? 15.679 -7.523 -33.573 1.00 48.44 225 PRO A O 1
ATOM 1723 N N . GLN A 1 226 ? 17.611 -6.426 -33.112 1.00 42.72 226 GLN A N 1
ATOM 1724 C CA . GLN A 1 226 ? 17.356 -5.068 -33.558 1.00 42.72 226 GLN A CA 1
ATOM 1725 C C . GLN A 1 226 ? 16.453 -4.983 -34.798 1.00 42.72 226 GLN A C 1
ATOM 1727 O O . GLN A 1 226 ? 16.700 -5.636 -35.811 1.00 42.72 226 GLN A O 1
ATOM 1732 N N . GLN A 1 227 ? 15.472 -4.077 -34.760 1.00 38.50 227 GLN A N 1
ATOM 1733 C CA . GLN A 1 227 ? 15.000 -3.452 -35.991 1.00 38.50 227 GLN A CA 1
ATOM 1734 C C . GLN A 1 227 ? 16.198 -2.738 -36.619 1.00 38.50 227 GLN A C 1
ATOM 1736 O O . GLN A 1 227 ? 16.676 -1.719 -36.120 1.00 38.50 227 GLN A O 1
ATOM 1741 N N . ALA A 1 228 ? 16.714 -3.338 -37.687 1.00 38.50 228 ALA A N 1
ATOM 1742 C CA . ALA A 1 228 ? 17.638 -2.702 -38.598 1.00 38.50 228 ALA A CA 1
ATOM 1743 C C . ALA A 1 228 ? 17.003 -1.409 -39.127 1.00 38.50 228 ALA A C 1
ATOM 1745 O O . ALA A 1 228 ? 15.837 -1.385 -39.524 1.00 38.50 228 ALA A O 1
ATOM 1746 N N . ALA A 1 229 ? 17.796 -0.341 -39.116 1.00 45.44 229 ALA A N 1
ATOM 1747 C CA . ALA A 1 229 ? 17.480 0.930 -39.743 1.00 45.44 229 ALA A CA 1
ATOM 1748 C C . ALA A 1 229 ? 16.974 0.735 -41.187 1.00 45.44 229 ALA A C 1
ATOM 1750 O O . ALA A 1 229 ? 17.515 -0.115 -41.907 1.00 45.44 229 ALA A O 1
ATOM 1751 N N . PRO A 1 230 ? 16.007 1.537 -41.668 1.00 50.81 230 PRO A N 1
ATOM 1752 C CA . PRO A 1 230 ? 15.722 1.572 -43.091 1.00 50.81 230 PRO A CA 1
ATOM 1753 C C . PRO A 1 230 ? 16.960 2.094 -43.834 1.00 50.81 230 PRO A C 1
ATOM 1755 O O . PRO A 1 230 ? 17.423 3.219 -43.636 1.00 50.81 230 PRO A O 1
ATOM 1758 N N . ARG A 1 231 ? 17.521 1.218 -44.674 1.00 43.56 231 ARG A N 1
ATOM 1759 C CA . ARG A 1 231 ? 18.550 1.529 -45.668 1.00 43.56 231 ARG A CA 1
ATOM 1760 C C . ARG A 1 231 ? 18.107 2.725 -46.516 1.00 43.56 231 ARG A C 1
ATOM 1762 O O . ARG A 1 231 ? 16.989 2.752 -47.023 1.00 43.56 231 ARG A O 1
ATOM 1769 N N . LYS A 1 232 ? 19.033 3.669 -46.699 1.00 46.25 232 LYS A N 1
ATOM 1770 C CA . LYS A 1 232 ? 18.964 4.775 -47.660 1.00 46.25 232 LYS A CA 1
ATOM 1771 C C . LYS A 1 232 ? 18.536 4.275 -49.045 1.00 46.25 232 LYS A C 1
ATOM 1773 O O . LYS A 1 232 ? 19.161 3.362 -49.585 1.00 46.25 232 LYS A O 1
ATOM 1778 N N . ALA A 1 233 ? 17.526 4.922 -49.621 1.00 44.69 233 ALA A N 1
ATOM 1779 C CA . ALA A 1 233 ? 17.261 4.872 -51.053 1.00 44.69 233 ALA A CA 1
ATOM 1780 C C . ALA A 1 233 ? 18.268 5.771 -51.814 1.00 44.69 233 ALA A C 1
ATOM 1782 O O . ALA A 1 233 ? 18.782 6.727 -51.223 1.00 44.69 233 ALA A O 1
ATOM 1783 N N . PRO A 1 234 ? 18.593 5.471 -53.087 1.00 48.41 234 PRO A N 1
ATOM 1784 C CA . PRO A 1 234 ? 19.665 6.133 -53.830 1.00 48.41 234 PRO A CA 1
ATOM 1785 C C . PRO A 1 234 ? 19.293 7.551 -54.279 1.00 48.41 234 PRO A C 1
ATOM 1787 O O . PRO A 1 234 ? 18.172 7.803 -54.714 1.00 48.41 234 PRO A O 1
ATOM 1790 N N . ALA A 1 235 ? 20.273 8.452 -54.223 1.00 39.34 235 ALA A N 1
ATOM 1791 C CA . ALA A 1 235 ? 20.206 9.796 -54.781 1.00 39.34 235 ALA A CA 1
ATOM 1792 C C . ALA A 1 235 ? 20.149 9.759 -56.320 1.00 39.34 235 ALA A C 1
ATOM 1794 O O . ALA A 1 235 ? 20.972 9.097 -56.954 1.00 39.34 235 ALA A O 1
ATOM 1795 N N . GLN A 1 236 ? 19.210 10.502 -56.909 1.00 48.75 236 GLN A N 1
ATOM 1796 C CA . GLN A 1 236 ? 19.219 10.871 -58.327 1.00 48.75 236 GLN A CA 1
ATOM 1797 C C . GLN A 1 236 ? 19.892 12.253 -58.511 1.00 48.75 236 GLN A C 1
ATOM 1799 O O . GLN A 1 236 ? 19.735 13.114 -57.642 1.00 48.75 236 GLN A O 1
ATOM 1804 N N . PRO A 1 237 ? 20.657 12.468 -59.601 1.00 56.62 237 PRO A N 1
ATOM 1805 C CA . PRO A 1 237 ? 21.368 13.721 -59.889 1.00 56.62 237 PRO A CA 1
ATOM 1806 C C . PRO A 1 237 ? 20.459 14.841 -60.459 1.00 56.62 237 PRO A C 1
ATOM 1808 O O . PRO A 1 237 ? 19.344 14.553 -60.896 1.00 56.62 237 PRO A O 1
ATOM 1811 N N . PRO A 1 238 ? 20.914 16.117 -60.464 1.00 52.66 238 PRO A N 1
ATOM 1812 C CA . PRO A 1 238 ? 20.058 17.296 -60.639 1.00 52.66 238 PRO A CA 1
ATOM 1813 C C . PRO A 1 238 ? 20.037 17.871 -62.071 1.00 52.66 238 PRO A C 1
ATOM 1815 O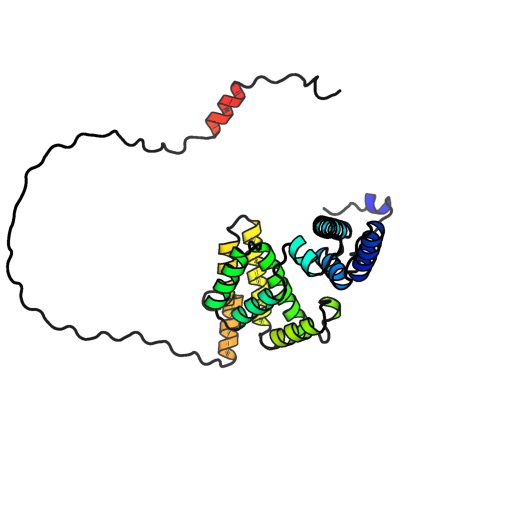 O . PRO A 1 238 ? 21.044 17.831 -62.777 1.00 52.66 238 PRO A O 1
ATOM 1818 N N . SER A 1 239 ? 18.915 18.491 -62.465 1.00 42.19 239 SER A N 1
ATOM 1819 C CA . SER A 1 239 ? 18.814 19.563 -63.486 1.00 42.19 239 SER A CA 1
ATOM 1820 C C . SER A 1 239 ? 17.359 20.025 -63.686 1.00 42.19 239 SER A C 1
ATOM 1822 O O . SER A 1 239 ? 16.454 19.224 -63.461 1.00 42.19 239 SER A O 1
ATOM 1824 N N . PRO A 1 240 ? 17.104 21.221 -64.252 1.00 50.34 240 PRO A N 1
ATOM 1825 C CA . PRO A 1 240 ? 17.639 22.538 -63.911 1.00 50.34 240 PRO A CA 1
ATOM 1826 C C . PRO A 1 240 ? 16.495 23.530 -63.572 1.00 50.34 240 PRO A C 1
ATOM 1828 O O . PRO A 1 240 ? 15.313 23.244 -63.752 1.00 50.34 240 PRO A O 1
ATOM 1831 N N . ALA A 1 241 ? 16.854 24.702 -63.050 1.00 43.91 241 ALA A N 1
ATOM 1832 C CA . ALA A 1 241 ? 15.927 25.784 -62.710 1.00 43.91 241 ALA A CA 1
ATOM 1833 C C . ALA A 1 241 ? 15.251 26.420 -63.944 1.00 43.91 241 ALA A C 1
ATOM 1835 O O . ALA A 1 241 ? 15.878 26.500 -65.002 1.00 43.91 241 ALA A O 1
ATOM 1836 N N . PRO A 1 242 ? 14.047 26.996 -63.776 1.00 44.34 242 PRO A N 1
ATOM 1837 C CA . PRO A 1 242 ? 13.619 28.164 -64.532 1.00 44.34 242 PRO A CA 1
ATOM 1838 C C . PRO A 1 242 ? 13.552 29.425 -63.661 1.00 44.34 242 PRO A C 1
ATOM 1840 O O . PRO A 1 242 ? 13.317 29.388 -62.454 1.00 44.34 242 PRO A O 1
ATOM 1843 N N . GLU A 1 243 ? 13.788 30.528 -64.359 1.00 37.84 243 GLU A N 1
ATOM 1844 C CA . GLU A 1 243 ? 13.998 31.904 -63.934 1.00 37.84 243 GLU A CA 1
ATOM 1845 C C . GLU A 1 243 ? 12.913 32.565 -63.080 1.00 37.84 243 GLU A C 1
ATOM 1847 O O . GLU A 1 243 ? 11.739 32.200 -63.030 1.00 37.84 243 GLU A O 1
ATOM 1852 N N . GLN A 1 244 ? 13.403 33.632 -62.457 1.00 41.41 244 GLN A N 1
ATOM 1853 C CA . GLN A 1 244 ? 12.736 34.652 -61.674 1.00 41.41 244 GLN A CA 1
ATOM 1854 C C . GLN A 1 244 ? 11.562 35.303 -62.411 1.00 41.41 244 GLN A C 1
ATOM 1856 O O . GLN A 1 244 ? 11.637 35.634 -63.594 1.00 41.41 244 GLN A O 1
ATOM 1861 N N . ARG A 1 245 ? 10.519 35.624 -61.643 1.00 36.22 245 ARG A N 1
ATOM 1862 C CA . ARG A 1 245 ? 9.584 36.691 -61.985 1.00 36.22 245 ARG A CA 1
ATOM 1863 C C . ARG A 1 245 ? 9.457 37.633 -60.795 1.00 36.22 245 ARG A C 1
ATOM 1865 O O . ARG A 1 245 ? 8.930 37.260 -59.751 1.00 36.22 245 ARG A O 1
ATOM 1872 N N . GLU A 1 246 ? 9.996 38.834 -60.970 1.00 43.53 246 GLU A N 1
ATOM 1873 C CA . GLU A 1 246 ? 9.829 39.980 -60.081 1.00 43.53 246 GLU A CA 1
ATOM 1874 C C . GLU A 1 246 ? 8.377 40.475 -60.063 1.00 43.53 246 GLU A C 1
ATOM 1876 O O . GLU A 1 246 ? 7.723 40.553 -61.104 1.00 43.53 246 GLU A O 1
ATOM 1881 N N . ALA A 1 247 ? 7.919 40.884 -58.878 1.00 42.81 247 ALA A N 1
ATOM 1882 C CA . ALA A 1 247 ? 6.931 41.940 -58.645 1.00 42.81 247 ALA A CA 1
ATOM 1883 C C . ALA A 1 247 ? 7.066 42.406 -57.169 1.00 42.81 247 ALA A C 1
ATOM 1885 O O . ALA A 1 247 ? 7.692 41.713 -56.368 1.00 42.81 247 ALA A O 1
ATOM 1886 N N . PRO A 1 248 ? 6.568 43.590 -56.779 1.00 45.28 248 PRO A N 1
ATOM 1887 C CA . PRO A 1 248 ? 7.400 44.774 -56.643 1.00 45.28 248 PRO A CA 1
ATOM 1888 C C . PRO A 1 248 ? 7.557 45.243 -55.191 1.00 45.28 248 PRO A C 1
ATOM 1890 O O . PRO A 1 248 ? 6.740 44.987 -54.308 1.00 45.28 248 PRO A O 1
ATOM 1893 N N . ARG A 1 249 ? 8.622 46.017 -54.988 1.00 39.44 249 ARG A N 1
ATOM 1894 C CA . ARG A 1 249 ? 8.926 46.791 -53.785 1.00 39.44 249 ARG A CA 1
ATOM 1895 C C . ARG A 1 249 ? 7.857 47.870 -53.579 1.00 39.44 249 ARG A C 1
ATOM 1897 O O . ARG A 1 249 ? 7.660 48.701 -54.462 1.00 39.44 249 ARG A O 1
ATOM 1904 N N . ARG A 1 250 ? 7.201 47.876 -52.414 1.00 36.41 250 ARG A N 1
ATOM 1905 C CA . ARG A 1 250 ? 6.367 48.993 -51.949 1.00 36.41 250 ARG A CA 1
ATOM 1906 C C . ARG A 1 250 ? 7.032 49.643 -50.741 1.00 36.41 250 ARG A C 1
ATOM 1908 O O . ARG A 1 250 ? 7.533 48.954 -49.855 1.00 36.41 250 ARG A O 1
ATOM 1915 N N . GLU A 1 251 ? 7.107 50.964 -50.818 1.00 37.72 251 GLU A N 1
ATOM 1916 C CA . GLU A 1 251 ? 7.778 51.880 -49.905 1.00 37.72 251 GLU A CA 1
ATOM 1917 C C . GLU A 1 251 ? 7.258 51.818 -48.472 1.00 37.72 251 GLU A C 1
ATOM 1919 O O . GLU A 1 251 ? 6.116 51.453 -48.200 1.00 37.72 251 GLU A O 1
ATOM 1924 N N . ALA A 1 252 ? 8.166 52.201 -47.578 1.00 41.28 252 ALA A N 1
ATOM 1925 C CA . ALA A 1 252 ? 7.983 52.325 -46.151 1.00 41.28 252 ALA A CA 1
ATOM 1926 C C . ALA A 1 252 ? 6.917 53.370 -45.810 1.00 41.28 252 ALA A C 1
ATOM 1928 O O . ALA A 1 252 ? 7.033 54.537 -46.185 1.00 41.28 252 ALA A O 1
ATOM 1929 N N . GLU A 1 253 ? 5.942 52.950 -45.010 1.00 35.94 253 GLU A N 1
ATOM 1930 C CA . GLU A 1 253 ? 5.084 53.842 -44.249 1.00 35.94 253 GLU A CA 1
ATOM 1931 C C . GLU A 1 253 ? 5.390 53.663 -42.759 1.00 35.94 253 GLU A C 1
ATOM 1933 O O . GLU A 1 253 ? 5.586 52.563 -42.240 1.00 35.94 253 GLU A O 1
ATOM 1938 N N . LYS A 1 254 ? 5.549 54.817 -42.129 1.00 41.75 254 LYS A N 1
ATOM 1939 C CA . LYS A 1 254 ? 6.062 55.104 -40.797 1.00 41.75 254 LYS A CA 1
ATOM 1940 C C . LYS A 1 254 ? 5.081 54.587 -39.739 1.00 41.75 254 LYS A C 1
ATOM 1942 O O . LYS A 1 254 ? 3.939 55.030 -39.719 1.00 41.75 254 LYS A O 1
ATOM 1947 N N . ALA A 1 255 ? 5.534 53.699 -38.857 1.00 34.66 255 ALA A N 1
ATOM 1948 C CA . ALA A 1 255 ? 4.789 53.278 -37.672 1.00 34.66 255 ALA A CA 1
ATOM 1949 C C . ALA A 1 255 ? 5.516 53.752 -36.408 1.00 34.66 255 ALA A C 1
ATOM 1951 O O . ALA A 1 255 ? 6.731 53.591 -36.276 1.00 34.66 255 ALA A O 1
ATOM 1952 N N . GLU A 1 256 ? 4.741 54.393 -35.541 1.00 39.88 256 GLU A N 1
ATOM 1953 C CA . GLU A 1 256 ? 5.116 55.011 -34.275 1.00 39.88 256 GLU A CA 1
ATOM 1954 C C . GLU A 1 256 ? 5.647 54.006 -33.242 1.00 39.88 256 GLU A C 1
ATOM 1956 O O . GLU A 1 256 ? 5.251 52.841 -33.199 1.00 39.88 256 GLU A O 1
ATOM 1961 N N . GLU A 1 257 ? 6.549 54.510 -32.397 1.00 44.09 257 GLU A N 1
ATOM 1962 C CA . GLU A 1 257 ? 7.044 53.886 -31.169 1.00 44.09 257 GLU A CA 1
ATOM 1963 C C . GLU A 1 257 ? 5.911 53.456 -30.229 1.00 44.09 257 GLU A C 1
ATOM 1965 O O . GLU A 1 257 ? 4.994 54.233 -29.957 1.00 44.09 257 GLU A O 1
ATOM 1970 N N . PRO A 1 258 ? 6.090 52.300 -29.572 1.00 39.03 258 PRO A N 1
ATOM 1971 C CA . PRO A 1 258 ? 5.776 52.221 -28.159 1.00 39.03 258 PRO A CA 1
ATOM 1972 C C . PRO A 1 258 ? 6.991 51.770 -27.337 1.00 39.03 258 PRO A C 1
ATOM 1974 O O . PRO A 1 258 ? 7.638 50.761 -27.605 1.00 39.03 258 PRO A O 1
ATOM 1977 N N . GLU A 1 259 ? 7.267 52.603 -26.337 1.00 36.91 259 GLU A N 1
ATOM 1978 C CA . GLU A 1 259 ? 7.788 52.333 -24.996 1.00 36.91 259 GLU A CA 1
ATOM 1979 C C . GLU A 1 259 ? 8.717 51.135 -24.732 1.00 36.91 259 GLU A C 1
ATOM 1981 O O . GLU A 1 259 ? 8.397 49.955 -24.867 1.00 36.91 259 GLU A O 1
ATOM 1986 N N . LYS A 1 260 ? 9.876 51.501 -24.176 1.00 41.09 260 LYS A N 1
ATOM 1987 C CA . LYS A 1 260 ? 10.909 50.639 -23.607 1.00 41.09 260 LYS A CA 1
ATOM 1988 C C . LYS A 1 260 ? 10.345 49.601 -22.633 1.00 41.09 260 LYS A C 1
ATOM 1990 O O . LYS A 1 260 ? 9.833 49.928 -21.566 1.00 41.09 260 LYS A O 1
ATOM 1995 N N . ALA A 1 261 ? 10.627 48.344 -22.952 1.00 33.81 261 ALA A N 1
ATOM 1996 C CA . ALA A 1 261 ? 10.654 47.242 -22.008 1.00 33.81 261 ALA A CA 1
ATOM 1997 C C . ALA A 1 261 ? 11.639 47.532 -20.857 1.00 33.81 261 ALA A C 1
ATOM 1999 O O . ALA A 1 261 ? 12.831 47.770 -21.071 1.00 33.81 261 ALA A O 1
ATOM 2000 N N . VAL A 1 262 ? 11.135 47.482 -19.624 1.00 41.47 262 VAL A N 1
ATOM 2001 C CA . VAL A 1 262 ? 11.941 47.405 -18.403 1.00 41.47 262 VAL A CA 1
ATOM 2002 C C . VAL A 1 262 ? 12.398 45.954 -18.237 1.00 41.47 262 VAL A C 1
ATOM 2004 O O . VAL A 1 262 ? 11.588 45.070 -17.969 1.00 41.47 262 VAL A O 1
ATOM 2007 N N . SER A 1 263 ? 13.698 45.704 -18.395 1.00 41.19 263 SER A N 1
ATOM 2008 C CA . SER A 1 263 ? 14.328 44.448 -17.966 1.00 41.19 263 SER A CA 1
ATOM 2009 C C . SER A 1 263 ? 14.351 44.346 -16.433 1.00 41.19 263 SER A C 1
ATOM 2011 O O . SER A 1 263 ? 14.600 45.352 -15.763 1.00 41.19 263 SER A O 1
ATOM 2013 N N . PRO A 1 264 ? 14.163 43.146 -15.852 1.00 41.12 264 PRO A N 1
ATOM 2014 C CA . PRO A 1 264 ? 14.319 42.931 -14.418 1.00 41.12 264 PRO A CA 1
ATOM 2015 C C . PRO A 1 264 ? 15.796 43.040 -13.996 1.00 41.12 264 PRO A C 1
ATOM 2017 O O . PRO A 1 264 ? 16.696 42.520 -14.654 1.00 41.12 264 PRO A O 1
ATOM 2020 N N . ALA A 1 265 ? 16.027 43.746 -12.889 1.00 43.22 265 ALA A N 1
ATOM 2021 C CA . ALA A 1 265 ? 17.329 43.963 -12.261 1.00 43.22 265 ALA A CA 1
ATOM 2022 C C . ALA A 1 265 ? 17.952 42.660 -11.693 1.00 43.22 265 ALA A C 1
ATOM 2024 O O . ALA A 1 265 ? 17.217 41.728 -11.359 1.00 43.22 265 ALA A O 1
ATOM 2025 N N . PRO A 1 266 ? 19.292 42.590 -11.540 1.00 50.78 266 PRO A N 1
ATOM 2026 C CA . PRO A 1 266 ? 19.997 41.438 -10.965 1.00 50.78 266 PRO A CA 1
ATOM 2027 C C . PRO A 1 266 ? 19.672 41.231 -9.469 1.00 50.78 266 PRO A C 1
ATOM 2029 O O . PRO A 1 266 ? 19.222 42.168 -8.802 1.00 50.78 266 PRO A O 1
ATOM 2032 N N . PRO A 1 267 ? 19.907 40.028 -8.905 1.00 44.81 267 PRO A N 1
ATOM 2033 C CA . PRO A 1 267 ? 19.566 39.723 -7.518 1.00 44.81 267 PRO A CA 1
ATOM 2034 C C . PRO A 1 267 ? 20.492 40.485 -6.559 1.00 44.81 267 PRO A C 1
ATOM 2036 O O . PRO A 1 267 ? 21.632 40.097 -6.326 1.00 44.81 267 PRO A O 1
ATOM 2039 N N . 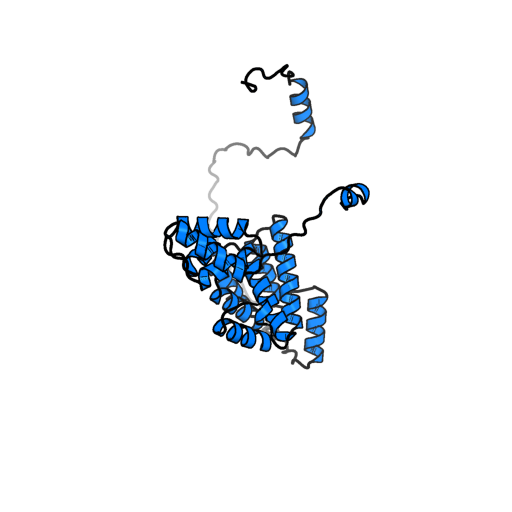GLY A 1 268 ? 19.998 41.597 -6.013 1.00 40.97 268 GLY A N 1
ATOM 2040 C CA . GLY A 1 268 ? 20.669 42.376 -4.974 1.00 40.97 268 GLY A CA 1
ATOM 2041 C C . GLY A 1 268 ? 20.272 41.917 -3.568 1.00 40.97 268 GLY A C 1
ATOM 2042 O O . GLY A 1 268 ? 19.112 42.042 -3.181 1.00 40.97 268 GLY A O 1
ATOM 2043 N N . ASN A 1 269 ? 21.256 41.392 -2.835 1.00 50.44 269 ASN A N 1
ATOM 2044 C CA . ASN A 1 269 ? 21.411 41.300 -1.376 1.00 50.44 269 ASN A CA 1
ATOM 2045 C C . ASN A 1 269 ? 20.139 41.391 -0.507 1.00 50.44 269 ASN A C 1
ATOM 2047 O O . ASN A 1 269 ? 19.732 42.459 -0.048 1.00 50.44 269 ASN A O 1
ATOM 2051 N N . ALA A 1 270 ? 19.585 40.227 -0.156 1.00 47.25 270 ALA A N 1
ATOM 2052 C CA . ALA A 1 270 ? 18.556 40.088 0.879 1.00 47.25 270 ALA A CA 1
ATOM 2053 C C . ALA A 1 270 ? 19.033 40.527 2.286 1.00 47.25 270 ALA A C 1
ATOM 2055 O O . ALA A 1 270 ? 18.209 40.860 3.140 1.00 47.25 270 ALA A O 1
ATOM 2056 N N . GLU A 1 271 ? 20.348 40.591 2.518 1.00 50.88 271 GLU A N 1
ATOM 2057 C CA . GLU A 1 271 ? 20.950 40.993 3.798 1.00 50.88 271 GLU A CA 1
ATOM 2058 C C . GLU A 1 271 ? 20.744 42.485 4.132 1.00 50.88 271 GLU A C 1
ATOM 2060 O O . GLU A 1 271 ? 20.553 42.831 5.302 1.00 50.88 271 GLU A O 1
ATOM 2065 N N . ASP A 1 272 ? 20.670 43.367 3.125 1.00 57.81 272 ASP A N 1
ATOM 2066 C CA . ASP A 1 272 ? 20.504 44.822 3.314 1.00 57.81 272 ASP A CA 1
ATOM 2067 C C . ASP A 1 272 ? 19.072 45.223 3.709 1.00 57.81 272 ASP A C 1
ATOM 2069 O O . ASP A 1 272 ? 18.846 46.214 4.414 1.00 57.81 272 ASP A O 1
ATOM 2073 N N . LYS A 1 273 ? 18.068 44.444 3.281 1.00 58.69 273 LYS A N 1
ATOM 2074 C CA . LYS A 1 273 ? 16.671 44.667 3.690 1.00 58.69 273 LYS A CA 1
ATOM 2075 C C . LYS A 1 273 ? 16.456 44.295 5.155 1.00 58.69 273 LYS A C 1
ATOM 2077 O O . LYS A 1 273 ? 15.770 45.027 5.869 1.00 58.69 273 LYS A O 1
ATOM 2082 N N . PHE A 1 274 ? 17.062 43.198 5.606 1.00 52.94 274 PHE A N 1
ATOM 2083 C CA . PHE A 1 274 ? 16.918 42.719 6.980 1.00 52.94 274 PHE A CA 1
ATOM 2084 C C . PHE A 1 274 ? 17.606 43.657 7.984 1.00 52.94 274 PHE A C 1
ATOM 2086 O O . PHE A 1 274 ? 17.011 44.028 8.995 1.00 52.94 274 PHE A O 1
ATOM 2093 N N . THR A 1 275 ? 18.809 44.145 7.663 1.00 64.31 275 THR A N 1
ATOM 2094 C CA . THR A 1 275 ? 19.540 45.110 8.507 1.00 64.31 275 THR A CA 1
ATOM 2095 C C . THR A 1 275 ? 18.873 46.485 8.580 1.00 64.31 275 THR A C 1
ATOM 2097 O O . THR A 1 275 ? 18.937 47.133 9.628 1.00 64.31 275 THR A O 1
ATOM 2100 N N . ARG A 1 276 ? 18.185 46.940 7.521 1.00 65.62 276 ARG A N 1
ATOM 2101 C CA . ARG A 1 276 ? 17.373 48.171 7.583 1.00 65.62 276 ARG A CA 1
ATOM 2102 C C . ARG A 1 276 ? 16.151 48.022 8.485 1.00 65.62 276 ARG A C 1
ATOM 2104 O O . ARG A 1 276 ? 15.933 48.895 9.318 1.00 65.62 276 ARG A O 1
ATOM 2111 N N . LEU A 1 277 ? 15.411 46.917 8.366 1.00 61.69 277 LEU A N 1
ATOM 2112 C CA . LEU A 1 277 ? 14.238 46.636 9.206 1.00 61.69 277 LEU A CA 1
ATOM 2113 C C . LEU A 1 277 ? 14.601 46.550 10.695 1.00 61.69 277 LEU A C 1
ATOM 2115 O O . LEU A 1 277 ? 13.865 47.060 11.536 1.00 61.69 277 LEU A O 1
ATOM 2119 N N . GLN A 1 278 ? 15.762 45.975 11.016 1.00 66.69 278 GLN A N 1
ATOM 2120 C CA . GLN A 1 278 ? 16.241 45.838 12.392 1.00 66.69 278 GLN A CA 1
ATOM 2121 C C . GLN A 1 278 ? 16.661 47.176 13.023 1.00 66.69 278 GLN A C 1
ATOM 2123 O O . GLN A 1 278 ? 16.468 47.371 14.220 1.00 66.69 278 GLN A O 1
ATOM 2128 N N . LYS A 1 279 ? 17.191 48.120 12.229 1.00 69.56 279 LYS A N 1
ATOM 2129 C CA . LYS A 1 279 ? 17.547 49.473 12.701 1.00 69.56 279 LYS A CA 1
ATOM 2130 C C . LYS A 1 279 ? 16.330 50.359 12.977 1.00 69.56 279 LYS A C 1
ATOM 2132 O O . LYS A 1 279 ? 16.421 51.250 13.814 1.00 69.56 279 LYS A O 1
ATOM 2137 N N . SER A 1 280 ? 15.213 50.128 12.288 1.00 64.12 280 SER A N 1
ATOM 2138 C CA . SER A 1 280 ? 13.958 50.872 12.472 1.00 64.12 280 SER A CA 1
ATOM 2139 C C . SER A 1 280 ? 12.966 50.198 13.429 1.00 64.12 280 SER A C 1
ATOM 2141 O O . SER A 1 280 ? 11.880 50.729 13.648 1.00 64.12 280 SER A O 1
ATOM 2143 N N . ALA A 1 281 ? 13.302 49.032 13.986 1.00 63.19 281 ALA A N 1
ATOM 2144 C CA . ALA A 1 281 ? 12.425 48.301 14.891 1.00 63.19 281 ALA A CA 1
ATOM 2145 C C . ALA A 1 281 ? 12.513 48.865 16.320 1.00 63.19 281 ALA A C 1
ATOM 2147 O O . ALA A 1 281 ? 13.557 48.791 16.968 1.00 63.19 281 ALA A O 1
ATOM 2148 N N . GLN A 1 282 ? 11.404 49.395 16.838 1.00 72.38 282 GLN A N 1
ATOM 2149 C CA . GLN A 1 282 ? 11.267 49.688 18.265 1.00 72.38 282 GLN A CA 1
ATOM 2150 C C . GLN A 1 282 ? 10.914 48.399 19.020 1.00 72.38 282 GLN A C 1
ATOM 2152 O O . GLN A 1 282 ? 10.024 47.653 18.612 1.00 72.38 282 GLN A O 1
ATOM 2157 N N . LYS A 1 283 ? 11.619 48.118 20.123 1.00 61.50 283 LYS A N 1
ATOM 2158 C CA . LYS A 1 283 ? 11.275 47.008 21.022 1.00 61.50 283 LYS A CA 1
ATOM 2159 C C . LYS A 1 283 ? 9.957 47.326 21.730 1.00 61.50 283 LYS A C 1
ATOM 2161 O O . LYS A 1 283 ? 9.895 48.308 22.463 1.00 61.50 283 LYS A O 1
ATOM 2166 N N . LEU A 1 284 ? 8.948 46.472 21.559 1.00 61.38 284 LEU A N 1
ATOM 2167 C CA . LEU A 1 284 ? 7.765 46.486 22.419 1.00 61.38 284 LEU A CA 1
ATOM 2168 C C . LEU A 1 284 ? 8.172 46.047 23.831 1.00 61.38 284 LEU A C 1
ATOM 2170 O O . LEU A 1 284 ? 8.616 44.914 24.030 1.00 61.38 284 LEU A O 1
ATOM 2174 N N . ALA A 1 285 ? 8.031 46.951 24.796 1.00 64.69 285 ALA A N 1
ATOM 2175 C CA . ALA A 1 285 ? 8.111 46.631 26.210 1.00 64.69 285 ALA A CA 1
ATOM 2176 C C . ALA A 1 285 ? 6.711 46.205 26.675 1.00 64.69 285 ALA A C 1
ATOM 2178 O O . ALA A 1 285 ? 5.865 47.049 26.933 1.00 64.69 285 ALA A O 1
ATOM 2179 N N . GLU A 1 286 ? 6.515 44.886 26.750 1.00 63.44 286 GLU A N 1
ATOM 2180 C CA . GLU A 1 286 ? 5.411 44.200 27.438 1.00 63.44 286 GLU A CA 1
ATOM 2181 C C . GLU A 1 286 ? 4.049 44.174 26.711 1.00 63.44 286 GLU A C 1
ATOM 2183 O O . GLU A 1 286 ? 3.598 45.141 26.105 1.00 63.44 286 GLU A O 1
ATOM 2188 N N . TRP A 1 287 ? 3.407 42.998 26.746 1.00 58.25 287 TRP A N 1
ATOM 2189 C CA . TRP A 1 287 ? 2.075 42.710 26.196 1.00 58.25 287 TRP A CA 1
ATOM 2190 C C . TRP A 1 287 ? 1.066 42.600 27.353 1.00 58.25 287 TRP A C 1
ATOM 2192 O O . TRP A 1 287 ? 0.785 41.488 27.805 1.00 58.25 287 TRP A O 1
ATOM 2202 N N . PRO A 1 288 ? 0.518 43.712 27.868 1.00 54.72 288 PRO A N 1
ATOM 2203 C CA . PRO A 1 288 ? -0.450 43.649 28.961 1.00 54.72 288 PRO A CA 1
ATOM 2204 C C . PRO A 1 288 ? -1.816 43.062 28.547 1.00 54.72 288 PRO A C 1
ATOM 2206 O O . PRO A 1 288 ? -2.603 42.713 29.418 1.00 54.72 288 PRO A O 1
ATOM 2209 N N . GLU A 1 289 ? -2.099 42.893 27.249 1.00 57.84 289 GLU A N 1
ATOM 2210 C CA . GLU A 1 289 ? -3.420 42.470 26.743 1.00 57.84 289 GLU A CA 1
ATOM 2211 C C . GLU A 1 289 ? -3.559 40.964 26.424 1.00 57.84 289 GLU A C 1
ATOM 2213 O O . GLU A 1 289 ? -4.615 40.537 25.970 1.00 57.84 289 GLU A O 1
ATOM 2218 N N . ILE A 1 290 ? -2.533 40.132 26.667 1.00 54.94 290 ILE A N 1
ATOM 2219 C CA . ILE A 1 290 ? -2.590 38.668 26.412 1.00 54.94 290 ILE A CA 1
ATOM 2220 C C . ILE A 1 290 ? -2.631 37.819 27.704 1.00 54.94 290 ILE A C 1
ATOM 2222 O O . ILE A 1 290 ? -2.718 36.595 27.646 1.00 54.94 290 ILE A O 1
ATOM 2226 N N . LEU A 1 291 ? -2.632 38.440 28.888 1.00 45.38 291 LEU A N 1
ATOM 2227 C CA . LEU A 1 291 ? -2.712 37.731 30.177 1.00 45.38 291 LEU A CA 1
ATOM 2228 C C . LEU A 1 291 ? -3.916 38.152 31.040 1.00 45.38 291 LEU A C 1
ATOM 2230 O O . LEU A 1 291 ? -3.767 38.364 32.244 1.00 45.38 291 LEU A O 1
ATOM 2234 N N . GLN A 1 292 ? -5.109 38.228 30.444 1.00 40.22 292 GLN A N 1
ATOM 2235 C CA . GLN A 1 292 ? -6.375 38.144 31.189 1.00 40.22 292 GLN A CA 1
ATOM 2236 C C . GLN A 1 292 ? -7.196 36.946 30.729 1.00 40.22 292 GLN A C 1
ATOM 2238 O O . GLN A 1 292 ? -7.349 36.779 29.499 1.00 40.22 292 GLN A O 1
#

Nearest PDB structures (foldseek):
  8vap-assembly1_D  TM=8.285E-01  e=2.412E-08  Escherichia coli
  3glg-assembly2_H  TM=8.357E-01  e=1.916E-08  Escherichia coli K-12
  3glh-assembly3_L  TM=6.299E-01  e=1.590E-06  Escherichia coli K-12
  8uii-assembly1_B  TM=7.355E-01  e=7.594E-05  Homo sapiens
  2chq-assembly1_A  TM=7.988E-01  e=2.090E-04  Archaeoglobus fulgidus

Mean predicted aligned error: 16.21 Å

Secondary structure (DSSP, 8-state):
-PPPHHHHTTS----PPPPPHHHHHHHHHHHHHHTT-EE-HHHHHHHHHHTTT-HHHHHHHHHHHHTT-SEE-HHHHHHHTT---HHHHHHHHHHHHTT-HHHHHHHHHHHHHTT--HHHHHHHHHHHHHHHHHHHH-S--HHHH---HHHHHHHHHHHHHS-HHHHHHHHHHHHHHHHHHHTT--HHHHHHHHHHHHH-TTT--SHHHHHHHHHHHHTT-------PPPPPPPPPPP------------------------PPPP---HHHHHHHHHHSPPPP---TTS--

Radius of gyration: 31.55 Å; Cα contacts (8 Å, |Δi|>4): 222; chains: 1; bounding box: 49×77×104 Å

Foldseek 3Di:
DDDDVVVVVVDDDDDDDQDDLQVLLVVLCVVLVVVVAAEDSVLSSVLSVVCRRPSVSSVVLSVLLVVPPSYRDVVSSCVSVLHPDDPLLLQLLVCLLQLNLVSNVVSLVVCVVVVRFLLRVLVVNLVLLVLLLQLVPDPDCCSVNVDPPVVNVSSNVSSVSHDNLLSVLSNVLSVVLSVVVVVPPDSSVSSSVSSNCSSDLPPDPDPSSVVVVVVCVVVPDPPPDDPDDPDDDDDDDDDDDDDDDDDDDDDDDDDDDDDDDDDDDDDDDPPVVVVVCVVPDDDDDDDPPPPD